Protein AF-A0A519SZT9-F1 (afdb_monomer_lite)

Secondary structure (DSSP, 8-state):
-----EE---GGGTSS-TT-EEEEEEEEEEEEEEEEEEEEEEEEETTEEEEEEEEEEEEEEEEEEEEEEEEEEE-SSSEEEEEEEEEEEES-S-SSS---TTS-----EEEEEEEEEE--SPPP-SS-SSS-TTT-S-TTPPTT--B-TTSPBP-SS-SSS-TTT-SSTTS---GGGTT---SS-SSS-TTT-S-TTPPTT--B-TTSPBPPS--

Sequence (215 aa):
MFDLGLKLKLNNGKILKEDFFLQPYLMGGGGFFVGNFSGNYAYGNGNTYVPINGSYFNKVRQVEVFGAAGIRFRLSPTIALDVQTAQHYPFTEKTDNLGGPDNKLYDRFLVHSLGLTAAIGKAKDTDGDGVPDRKDKCPDTPAGVKVDATGCPVDTDGDGVADYQDKCPDVKGLPALQGCPDADGDGVADADDKCPNTPAGVRVDASGCPLDADG

Radius of gyration: 35.52 Å; chains: 1; bounding box: 74×36×108 Å

pLDDT: mean 82.55, std 15.57, range [33.28, 97.0]

Foldseek 3Di:
DDWDWDQDDDPNCPVPHNPWTKTKDKDKDKDWDWDWDKDWDFDQDPPGRDTPIDMATDTDTFIWIKIKIWIWTDPDPFKIKIWMKMKIQTPDCPRRDDDDPPSDRPPIDIDIDIDMGGHDDDADQPQPQNAHPVQAPPNPDHPPAHDDNNNHADQQCPQPQGPVQAPCSNAAPDVLASRAHQQQPQSAGPVQAPPNNDHPPAHDDNNNHGDDPPD

Structure (mmCIF, N/CA/C/O backbone):
data_AF-A0A519SZT9-F1
#
_entry.id   AF-A0A519SZT9-F1
#
loop_
_atom_site.group_PDB
_atom_site.id
_atom_site.type_symbol
_atom_site.label_atom_id
_atom_site.label_alt_id
_atom_site.label_comp_id
_atom_site.label_asym_id
_atom_site.label_entity_id
_atom_site.label_seq_id
_atom_site.pdbx_PDB_ins_code
_atom_site.Cartn_x
_atom_site.Cartn_y
_atom_site.Cartn_z
_atom_site.occupancy
_atom_site.B_iso_or_equiv
_atom_site.auth_seq_id
_atom_site.auth_comp_id
_atom_site.auth_asym_id
_atom_site.auth_atom_id
_atom_site.pdbx_PDB_model_num
ATOM 1 N N . MET A 1 1 ? 13.652 -4.371 -3.684 1.00 39.19 1 MET A N 1
ATOM 2 C CA . MET A 1 1 ? 13.238 -3.024 -4.129 1.00 39.19 1 MET A CA 1
ATOM 3 C C . MET A 1 1 ? 13.254 -2.147 -2.890 1.00 39.19 1 MET A C 1
ATOM 5 O O . MET A 1 1 ? 12.485 -2.424 -1.984 1.00 39.19 1 MET A O 1
ATOM 9 N N . PHE A 1 2 ? 14.203 -1.219 -2.770 1.00 33.28 2 PHE A N 1
ATOM 10 C CA . PHE A 1 2 ? 14.239 -0.294 -1.632 1.00 33.28 2 PHE A CA 1
ATOM 11 C C . PHE A 1 2 ? 13.250 0.840 -1.920 1.00 33.28 2 PHE A C 1
ATOM 13 O O . PHE A 1 2 ? 13.375 1.499 -2.949 1.00 33.28 2 PHE A O 1
ATOM 20 N N . ASP A 1 3 ? 12.241 1.005 -1.064 1.00 41.31 3 ASP A N 1
ATOM 21 C CA . ASP A 1 3 ? 11.156 1.976 -1.232 1.00 41.31 3 ASP A CA 1
ATOM 22 C C . ASP A 1 3 ? 11.416 3.180 -0.310 1.00 41.31 3 ASP A C 1
ATOM 24 O O . ASP A 1 3 ? 11.117 3.135 0.882 1.00 41.31 3 ASP A O 1
ATOM 28 N N . LEU A 1 4 ? 12.049 4.240 -0.829 1.00 43.97 4 LEU A N 1
ATOM 29 C CA . LEU A 1 4 ? 12.155 5.519 -0.118 1.00 43.97 4 LEU A CA 1
ATOM 30 C C . LEU A 1 4 ? 10.973 6.402 -0.531 1.00 43.97 4 LEU A C 1
ATOM 32 O O . LEU A 1 4 ? 11.011 7.070 -1.561 1.00 43.97 4 LEU A O 1
ATOM 36 N N . GLY A 1 5 ? 9.919 6.412 0.280 1.00 46.22 5 GLY A N 1
ATOM 37 C CA . GLY A 1 5 ? 8.795 7.326 0.099 1.00 46.22 5 GLY A CA 1
ATOM 38 C C . GLY A 1 5 ? 9.143 8.743 0.541 1.00 46.22 5 GLY A C 1
ATOM 39 O O . GLY A 1 5 ? 9.295 8.985 1.737 1.00 46.22 5 GLY A O 1
ATOM 40 N N . LEU A 1 6 ? 9.228 9.690 -0.395 1.00 50.81 6 LEU A N 1
ATOM 41 C CA . LEU A 1 6 ? 9.398 11.110 -0.076 1.00 50.81 6 LEU A CA 1
ATOM 42 C C . LEU A 1 6 ? 8.025 11.801 -0.125 1.00 50.81 6 LEU A C 1
ATOM 44 O O . LEU A 1 6 ? 7.389 11.854 -1.177 1.00 50.81 6 LEU A O 1
ATOM 48 N N . LYS A 1 7 ? 7.552 12.340 1.004 1.00 51.16 7 LYS A N 1
ATOM 49 C CA . LYS A 1 7 ? 6.335 13.171 1.048 1.00 51.16 7 LYS A CA 1
ATOM 50 C C . LYS A 1 7 ? 6.705 14.613 0.689 1.00 51.16 7 LYS A C 1
ATOM 52 O O . LYS A 1 7 ? 7.462 15.244 1.421 1.00 51.16 7 LYS A O 1
ATOM 57 N N . LEU A 1 8 ? 6.188 15.137 -0.424 1.00 48.56 8 LEU A N 1
ATOM 58 C CA . LEU A 1 8 ? 6.448 16.511 -0.875 1.00 48.56 8 LEU A CA 1
ATOM 59 C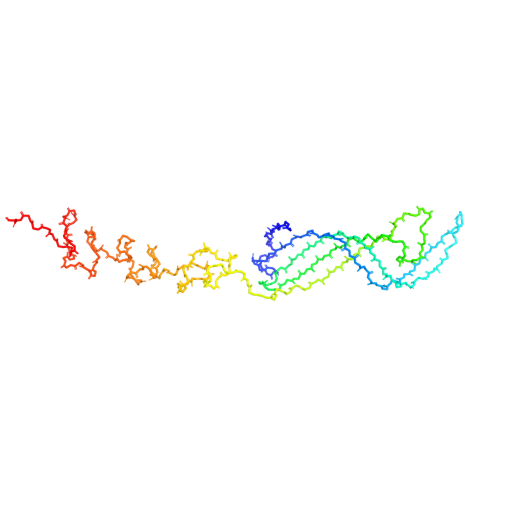 C . LEU A 1 8 ? 5.149 17.314 -0.989 1.00 48.56 8 LEU A C 1
ATOM 61 O O . LEU A 1 8 ? 4.167 16.842 -1.553 1.00 48.56 8 LEU A O 1
ATOM 65 N N . LYS A 1 9 ? 5.172 18.563 -0.508 1.00 40.53 9 LYS A N 1
ATOM 66 C CA . LYS A 1 9 ? 4.072 19.531 -0.622 1.00 40.53 9 LYS A CA 1
ATOM 67 C C . LYS A 1 9 ? 4.382 20.510 -1.759 1.00 40.53 9 LYS A C 1
ATOM 69 O O . LYS A 1 9 ? 5.278 21.336 -1.620 1.00 40.53 9 LYS A O 1
ATOM 74 N N . LEU A 1 10 ? 3.656 20.434 -2.879 1.00 45.53 10 LEU A N 1
ATOM 75 C CA . LEU A 1 10 ? 3.787 21.390 -3.991 1.00 45.53 10 LEU A CA 1
ATOM 76 C C . LEU A 1 10 ? 2.525 22.260 -4.118 1.00 45.53 10 LEU A C 1
ATOM 78 O O . LEU A 1 10 ? 1.411 21.753 -4.247 1.00 45.53 10 LEU A O 1
ATOM 82 N N . ASN A 1 11 ? 2.717 23.584 -4.085 1.00 43.31 11 ASN A N 1
ATOM 83 C CA . ASN A 1 11 ? 1.691 24.621 -4.274 1.00 43.31 11 ASN A CA 1
ATOM 84 C C . ASN A 1 11 ? 0.436 24.478 -3.382 1.00 43.31 11 ASN A C 1
ATOM 86 O O . ASN A 1 11 ? -0.690 24.442 -3.884 1.00 43.31 11 ASN A O 1
ATOM 90 N N . ASN A 1 12 ? 0.620 24.361 -2.060 1.00 48.44 12 ASN A N 1
ATOM 91 C CA . ASN A 1 12 ? -0.475 24.283 -1.076 1.00 48.44 12 ASN A CA 1
ATOM 92 C C . ASN A 1 12 ? -1.574 23.249 -1.412 1.00 48.44 12 ASN A C 1
ATOM 94 O O . ASN A 1 12 ? -2.746 23.482 -1.136 1.00 48.44 12 ASN A O 1
ATOM 98 N N . GLY A 1 13 ? -1.221 22.119 -2.035 1.00 48.03 13 GLY A N 1
ATOM 99 C CA . GLY A 1 13 ? -2.177 21.040 -2.302 1.00 48.03 13 GLY A CA 1
ATOM 100 C C . GLY A 1 13 ? -3.036 21.210 -3.565 1.00 48.03 13 GLY A C 1
ATOM 101 O O . GLY A 1 13 ? -3.852 20.341 -3.860 1.00 48.03 13 GLY A O 1
ATOM 102 N N . LYS A 1 14 ? -2.868 22.299 -4.338 1.00 51.09 14 LYS A N 1
ATOM 103 C CA . LYS A 1 14 ? -3.658 22.546 -5.565 1.00 51.09 14 LYS A CA 1
ATOM 104 C C . LYS A 1 14 ? -3.219 21.716 -6.770 1.00 51.09 14 LYS A C 1
ATOM 106 O O . LYS A 1 14 ? -4.035 21.444 -7.641 1.00 51.09 14 LYS A O 1
ATOM 111 N N . ILE A 1 15 ? -1.934 21.369 -6.846 1.00 53.28 15 ILE A N 1
ATOM 112 C CA . ILE A 1 15 ? -1.371 20.610 -7.976 1.00 53.28 15 ILE A CA 1
ATOM 113 C C . ILE A 1 15 ? -1.251 19.127 -7.617 1.00 53.28 15 ILE A C 1
ATOM 115 O O . ILE A 1 15 ? -1.542 18.271 -8.445 1.00 53.28 15 ILE A O 1
ATOM 119 N N . LEU A 1 16 ? -0.876 18.819 -6.375 1.00 52.75 16 LEU A N 1
ATOM 120 C CA . LEU A 1 16 ? -0.762 17.459 -5.854 1.00 52.75 16 LEU A CA 1
ATOM 121 C C . LEU A 1 16 ? -1.479 17.408 -4.506 1.00 52.75 16 LEU A C 1
ATOM 123 O O . LEU A 1 16 ? -1.170 18.221 -3.636 1.00 52.75 16 LEU A O 1
ATOM 127 N N . LYS A 1 17 ? -2.435 16.486 -4.337 1.00 50.09 17 LYS A N 1
ATOM 128 C CA . LYS A 1 17 ? -3.113 16.265 -3.046 1.00 50.09 17 LYS A CA 1
ATOM 129 C C . LYS A 1 17 ? -2.087 15.905 -1.964 1.00 50.09 17 LYS A C 1
ATOM 131 O O . LYS A 1 17 ? -1.033 15.359 -2.271 1.00 50.09 17 LYS A O 1
ATOM 136 N N . GLU A 1 18 ? -2.406 16.181 -0.704 1.00 48.09 18 GLU A N 1
ATOM 137 C CA . GLU A 1 18 ? -1.482 16.004 0.431 1.00 48.09 18 GLU A CA 1
ATOM 138 C C . GLU A 1 18 ? -1.025 14.543 0.637 1.00 48.09 18 GLU A C 1
ATOM 140 O O . GLU A 1 18 ? 0.059 14.307 1.167 1.00 48.09 18 GLU A O 1
ATOM 145 N N . ASP A 1 19 ? -1.779 13.578 0.101 1.00 54.78 19 ASP A N 1
ATOM 146 C CA . ASP A 1 19 ? -1.457 12.143 0.113 1.00 54.78 19 ASP A CA 1
ATOM 147 C C . ASP A 1 19 ? -0.671 11.661 -1.121 1.00 54.78 19 ASP A C 1
ATOM 149 O O . ASP A 1 19 ? -0.533 10.456 -1.358 1.00 54.78 19 ASP A O 1
ATOM 153 N N . PHE A 1 20 ? -0.180 12.577 -1.960 1.00 58.38 20 PHE A N 1
ATOM 154 C CA . PHE A 1 20 ? 0.530 12.219 -3.181 1.00 58.38 20 PHE A CA 1
ATOM 155 C C . PHE A 1 20 ? 1.894 11.600 -2.867 1.00 58.38 20 PHE A C 1
ATOM 157 O O . PHE A 1 20 ? 2.856 12.276 -2.497 1.00 58.38 20 PHE A O 1
ATOM 164 N N . PHE A 1 21 ? 1.978 10.284 -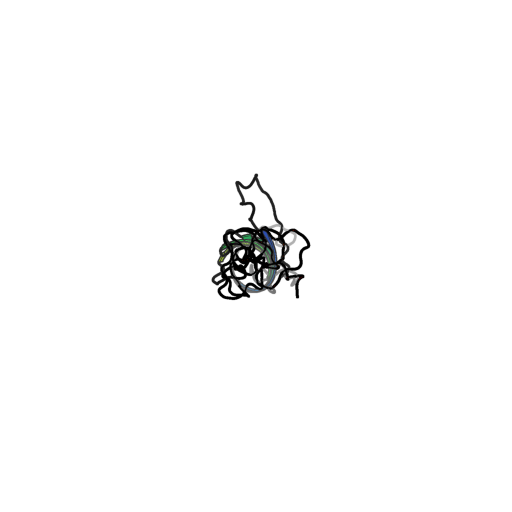3.029 1.00 67.19 21 PHE A N 1
ATOM 165 C CA . PHE A 1 21 ? 3.200 9.538 -2.780 1.00 67.19 21 PHE A CA 1
ATOM 166 C C . PHE A 1 21 ? 4.079 9.545 -4.033 1.00 67.19 21 PHE A C 1
ATOM 168 O O . PHE A 1 21 ? 3.814 8.825 -5.003 1.00 67.19 21 PHE A O 1
ATOM 175 N N . LEU A 1 22 ? 5.125 10.371 -3.998 1.00 75.81 22 LEU A N 1
ATOM 176 C CA . LEU A 1 22 ? 6.223 10.320 -4.951 1.00 75.81 22 LEU A CA 1
ATOM 177 C C . LEU A 1 22 ? 7.116 9.127 -4.596 1.00 75.81 22 LEU A C 1
ATOM 179 O O . LEU A 1 22 ? 7.688 9.080 -3.507 1.00 75.81 22 LEU A O 1
ATOM 183 N N . GLN A 1 23 ? 7.241 8.175 -5.514 1.00 80.19 23 GLN A N 1
ATOM 184 C CA . GLN A 1 23 ? 8.052 6.981 -5.312 1.00 80.19 23 GLN A CA 1
ATOM 185 C C . GLN A 1 23 ? 9.236 6.977 -6.289 1.00 80.19 23 GLN A C 1
ATOM 187 O O . GLN A 1 23 ? 9.082 6.508 -7.422 1.00 80.19 23 GLN A O 1
ATOM 192 N N . PRO A 1 24 ? 10.405 7.518 -5.902 1.00 87.12 24 PRO A N 1
ATOM 193 C CA . PRO A 1 24 ? 11.625 7.322 -6.669 1.00 87.12 24 PRO A CA 1
ATOM 194 C C . PRO A 1 24 ? 12.018 5.842 -6.654 1.00 87.12 24 PRO A C 1
ATOM 196 O O . PRO A 1 24 ? 11.896 5.160 -5.635 1.00 87.12 24 PRO A O 1
ATOM 199 N N . TYR A 1 25 ? 12.511 5.342 -7.782 1.00 82.81 25 TYR A N 1
ATOM 200 C CA . TYR A 1 25 ? 13.017 3.980 -7.880 1.00 82.81 25 TYR A CA 1
ATOM 201 C C . TYR A 1 25 ? 14.222 3.890 -8.816 1.00 82.81 25 TYR A C 1
ATOM 203 O O . TYR A 1 25 ? 14.359 4.641 -9.784 1.00 82.81 25 TYR A O 1
ATOM 211 N N . LEU A 1 26 ? 15.085 2.919 -8.523 1.00 89.38 26 LEU A N 1
ATOM 212 C CA . LEU A 1 26 ? 16.127 2.446 -9.426 1.00 89.38 26 LEU A CA 1
ATOM 213 C C . LEU A 1 26 ? 15.722 1.070 -9.951 1.00 89.38 26 LEU A C 1
ATOM 215 O O . LEU A 1 26 ? 15.207 0.236 -9.204 1.00 89.38 26 LEU A O 1
ATOM 219 N N . MET A 1 27 ? 15.959 0.841 -11.235 1.00 87.00 27 MET A N 1
ATOM 220 C CA . MET A 1 27 ? 15.685 -0.418 -11.914 1.00 87.00 27 MET A CA 1
ATOM 221 C C . MET A 1 27 ? 16.912 -0.808 -12.727 1.00 87.00 27 MET A C 1
ATOM 223 O O . MET A 1 27 ? 17.548 0.036 -13.345 1.00 87.00 27 MET A O 1
ATOM 227 N N . GLY A 1 28 ? 17.258 -2.084 -12.737 1.00 90.19 28 GLY A N 1
ATOM 228 C CA . GLY A 1 28 ? 18.332 -2.597 -13.571 1.00 90.19 28 GLY A CA 1
ATOM 229 C C . GLY A 1 28 ? 18.053 -4.044 -13.917 1.00 90.19 28 GLY A C 1
ATOM 230 O O . GLY A 1 28 ? 17.433 -4.762 -13.130 1.00 90.19 28 GLY A O 1
ATOM 231 N N . GLY A 1 29 ? 18.470 -4.459 -15.103 1.00 90.62 29 GLY A N 1
ATOM 232 C CA . GLY A 1 29 ? 18.200 -5.806 -15.577 1.00 90.62 29 GLY A CA 1
ATOM 233 C C . GLY A 1 29 ? 18.861 -6.108 -16.910 1.00 90.62 29 GLY A C 1
ATOM 234 O O . GLY A 1 29 ? 19.460 -5.239 -17.540 1.00 90.62 29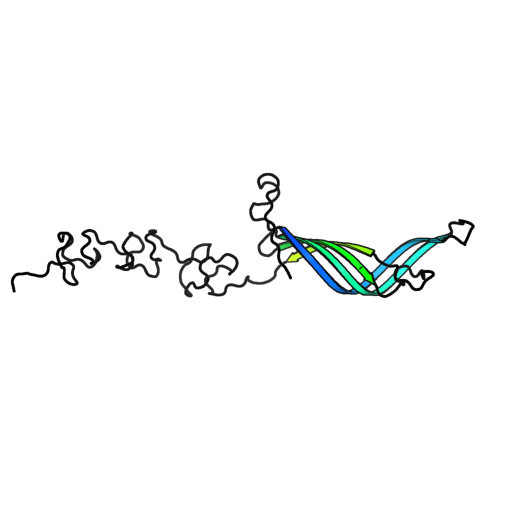 GLY A O 1
ATOM 235 N N . GLY A 1 30 ? 18.750 -7.368 -17.318 1.00 90.31 30 GLY A N 1
ATOM 236 C CA . GLY A 1 30 ? 19.033 -7.815 -18.677 1.00 90.31 30 GLY A CA 1
ATOM 237 C C . GLY A 1 30 ? 17.738 -7.926 -19.474 1.00 90.31 30 GLY A C 1
ATOM 238 O O . GLY A 1 30 ? 16.689 -8.244 -18.911 1.00 90.31 30 GLY A O 1
ATOM 239 N N . GLY A 1 31 ? 17.803 -7.670 -20.774 1.00 87.19 31 GLY A N 1
ATOM 240 C CA . GLY A 1 31 ? 16.640 -7.694 -21.650 1.00 87.19 31 GLY A CA 1
ATOM 241 C C . GLY A 1 31 ? 16.980 -8.079 -23.082 1.00 87.19 31 GLY A C 1
ATOM 242 O O . GLY A 1 31 ? 18.143 -8.226 -23.462 1.00 87.19 31 GLY A O 1
ATOM 243 N N . PHE A 1 32 ? 15.927 -8.252 -23.875 1.00 88.00 32 PHE A N 1
ATOM 244 C CA . PHE A 1 32 ? 16.018 -8.406 -25.319 1.00 88.00 32 PHE A CA 1
ATOM 245 C C . PHE A 1 32 ? 15.393 -7.181 -25.978 1.00 88.00 32 PHE A C 1
ATOM 247 O O . PHE A 1 32 ? 14.192 -6.948 -25.847 1.00 88.00 32 PHE A O 1
ATOM 254 N N . PHE A 1 33 ? 16.208 -6.408 -26.685 1.00 85.75 33 PHE A N 1
ATOM 255 C CA . PHE A 1 33 ? 15.764 -5.233 -27.412 1.00 85.75 33 PHE A CA 1
ATOM 256 C C . PHE A 1 33 ? 15.415 -5.602 -28.848 1.00 85.75 33 PHE A C 1
ATOM 258 O O . PHE A 1 33 ? 16.240 -6.161 -29.579 1.00 85.75 33 PHE A O 1
ATOM 265 N N . VAL A 1 34 ? 14.200 -5.249 -29.264 1.00 87.06 34 VAL A N 1
ATOM 266 C CA . VAL A 1 34 ? 13.751 -5.346 -30.654 1.00 87.06 34 VAL A CA 1
ATOM 267 C C . VAL A 1 34 ? 13.272 -3.983 -31.101 1.00 87.06 34 VAL A C 1
ATOM 269 O O . VAL A 1 34 ? 12.338 -3.434 -30.526 1.00 87.06 34 VAL A O 1
ATOM 272 N N . GLY A 1 35 ? 13.872 -3.458 -32.159 1.00 85.44 35 GLY A N 1
ATOM 273 C CA . GLY A 1 35 ? 13.469 -2.170 -32.699 1.00 85.44 35 GLY A CA 1
ATOM 274 C C . GLY A 1 35 ? 13.934 -1.972 -34.126 1.00 85.44 35 GLY A C 1
ATOM 275 O O . GLY A 1 35 ? 14.728 -2.750 -34.656 1.00 85.44 35 GLY A O 1
ATOM 276 N N . ASN A 1 36 ? 13.414 -0.920 -34.744 1.00 85.69 36 ASN A N 1
ATOM 277 C CA . ASN A 1 36 ? 13.927 -0.412 -36.005 1.00 85.69 36 ASN A CA 1
ATOM 278 C C . ASN A 1 36 ? 14.616 0.912 -35.697 1.00 85.69 36 ASN A C 1
ATOM 280 O O . ASN A 1 36 ? 13.989 1.808 -35.133 1.00 85.69 36 ASN A O 1
ATOM 284 N N . PHE A 1 37 ? 15.889 1.013 -36.046 1.00 80.50 37 PHE A N 1
ATOM 285 C CA . PHE A 1 37 ? 16.669 2.226 -35.881 1.00 80.50 37 PHE A CA 1
ATOM 286 C C . PHE A 1 37 ? 16.923 2.840 -37.241 1.00 80.50 37 PHE A C 1
ATOM 288 O O . PHE A 1 37 ? 17.282 2.143 -38.189 1.00 80.50 37 PHE A O 1
ATOM 295 N N . SER A 1 38 ? 16.756 4.152 -37.315 1.00 83.31 38 SER A N 1
ATOM 296 C CA . SER A 1 38 ? 17.152 4.930 -38.473 1.00 83.31 38 SER A CA 1
ATOM 297 C C . SER A 1 38 ? 17.832 6.205 -38.034 1.00 83.31 38 SER A C 1
ATOM 299 O O . SER A 1 38 ? 17.371 6.856 -37.097 1.00 83.31 38 SER A O 1
ATOM 301 N N . GLY A 1 39 ? 18.877 6.591 -38.742 1.00 79.50 39 GLY A N 1
ATOM 302 C CA . GLY A 1 39 ? 19.601 7.814 -38.452 1.00 79.50 39 GLY A CA 1
ATOM 303 C C . GLY A 1 39 ? 20.454 8.236 -39.628 1.00 79.50 39 GLY A C 1
ATOM 304 O O . GLY A 1 39 ? 20.599 7.503 -40.605 1.00 79.50 39 GLY A O 1
ATOM 305 N N . ASN A 1 40 ? 21.012 9.435 -39.515 1.00 80.44 40 ASN A N 1
ATOM 306 C CA . ASN A 1 40 ? 22.020 9.936 -40.434 1.00 80.44 40 ASN A CA 1
ATOM 307 C C . ASN A 1 40 ? 23.374 9.897 -39.732 1.00 80.44 40 ASN A C 1
ATOM 309 O O . ASN A 1 40 ? 23.456 10.187 -38.538 1.00 80.44 40 ASN A O 1
ATOM 313 N N . TYR A 1 41 ? 24.426 9.570 -40.469 1.00 74.81 41 TYR A N 1
ATOM 314 C CA . TYR A 1 41 ? 25.791 9.574 -39.961 1.00 74.81 41 TYR A CA 1
ATOM 315 C C . TYR A 1 41 ? 26.728 10.228 -40.972 1.00 74.81 41 TYR A C 1
ATOM 317 O O . TYR A 1 41 ? 26.462 10.237 -42.175 1.00 74.81 41 TYR A O 1
ATOM 325 N N . ALA A 1 42 ? 27.831 10.769 -40.467 1.00 71.38 42 ALA A N 1
ATOM 326 C CA . ALA A 1 42 ? 28.923 11.279 -41.278 1.00 71.38 42 ALA A CA 1
ATOM 327 C C . ALA A 1 42 ? 30.203 10.547 -40.873 1.00 71.38 42 ALA A C 1
ATOM 329 O O . ALA A 1 42 ? 30.552 10.534 -39.693 1.00 71.38 42 ALA A O 1
ATOM 330 N N . TYR A 1 43 ? 30.897 9.943 -41.838 1.00 67.62 43 TYR A N 1
ATOM 331 C CA . TYR A 1 43 ? 32.237 9.397 -41.617 1.00 67.62 43 TYR A CA 1
ATOM 332 C C . TYR A 1 43 ? 33.263 10.257 -42.357 1.00 67.62 43 TYR A C 1
ATOM 334 O O . TYR A 1 43 ? 33.050 10.623 -43.513 1.00 67.62 43 TYR A O 1
ATOM 342 N N . GLY A 1 44 ? 34.361 10.597 -41.682 1.00 61.59 44 GLY A N 1
ATOM 343 C CA . GLY A 1 44 ? 35.499 11.290 -42.286 1.00 61.59 44 GLY A CA 1
ATOM 344 C C . GLY A 1 44 ? 36.548 10.286 -42.761 1.00 61.59 44 GLY A C 1
ATOM 345 O O . GLY A 1 44 ? 36.900 9.366 -42.028 1.00 61.59 44 GLY A O 1
ATOM 346 N N . ASN A 1 45 ? 37.066 10.447 -43.978 1.00 54.59 45 ASN A N 1
ATOM 347 C CA . ASN A 1 45 ? 38.132 9.591 -44.502 1.00 54.59 45 ASN A CA 1
ATOM 348 C C . ASN A 1 45 ? 39.512 10.135 -44.088 1.00 54.59 45 ASN A C 1
ATOM 350 O O . ASN A 1 45 ? 40.097 10.955 -44.795 1.00 54.59 45 ASN A O 1
ATOM 354 N N . GLY A 1 46 ? 40.026 9.710 -42.929 1.00 64.44 46 GLY A N 1
ATOM 355 C CA . GLY A 1 46 ? 41.345 10.137 -42.442 1.00 64.44 46 GLY A CA 1
ATOM 356 C C . GLY A 1 46 ? 41.519 11.666 -42.392 1.00 64.44 46 GLY A C 1
ATOM 357 O O . GLY A 1 46 ? 40.554 12.402 -42.203 1.00 64.44 46 GLY A O 1
ATOM 358 N N . ASN A 1 47 ? 42.755 12.153 -42.572 1.00 57.28 47 ASN A N 1
ATOM 359 C CA . ASN A 1 47 ? 43.157 13.572 -42.467 1.00 57.28 47 ASN A CA 1
ATOM 360 C C . ASN A 1 47 ? 42.457 14.544 -43.449 1.00 57.28 47 ASN A C 1
ATOM 362 O O . ASN A 1 47 ? 42.840 15.711 -43.533 1.00 57.28 47 ASN A O 1
ATOM 366 N N . THR A 1 48 ? 41.453 14.108 -44.209 1.00 60.44 48 THR A N 1
ATOM 367 C CA . THR A 1 48 ? 40.634 14.966 -45.066 1.00 60.44 48 THR A CA 1
ATOM 368 C C . THR A 1 48 ? 39.173 14.802 -44.663 1.00 60.44 48 THR A C 1
ATOM 370 O O . THR A 1 48 ? 38.555 13.765 -44.895 1.00 60.44 48 THR A O 1
ATOM 373 N N . TYR A 1 49 ? 38.609 15.835 -44.035 1.00 54.16 49 TYR A N 1
ATOM 374 C CA . TYR A 1 49 ? 37.206 15.861 -43.621 1.00 54.16 49 TYR A CA 1
ATOM 375 C C . TYR A 1 49 ? 36.310 15.986 -44.866 1.00 54.16 49 TYR A C 1
ATOM 377 O O . TYR A 1 49 ? 35.882 17.073 -45.241 1.00 54.16 49 TYR A O 1
ATOM 385 N N . VAL A 1 50 ? 36.077 14.871 -45.558 1.00 59.50 50 VAL A N 1
ATOM 386 C CA . VAL A 1 50 ? 35.052 14.756 -46.600 1.00 59.50 50 VAL A CA 1
ATOM 387 C C . VAL A 1 50 ? 33.810 14.182 -45.917 1.00 59.50 50 VAL A C 1
ATOM 389 O O . VAL A 1 50 ? 33.814 12.990 -45.615 1.00 59.50 50 VAL A O 1
ATOM 392 N N . PRO A 1 51 ? 32.777 14.988 -45.604 1.00 57.38 51 PRO A N 1
ATOM 393 C CA . PRO A 1 51 ? 31.569 14.472 -44.975 1.00 57.38 51 PRO A CA 1
ATOM 394 C C . PRO A 1 51 ? 30.806 13.619 -45.991 1.00 57.38 51 PRO A C 1
ATOM 396 O O . PRO A 1 51 ? 30.105 14.135 -46.861 1.00 57.38 51 PRO A O 1
ATOM 399 N N . ILE A 1 52 ? 30.953 12.298 -45.896 1.00 61.62 52 ILE A N 1
ATOM 400 C CA . ILE A 1 52 ? 30.059 11.376 -46.590 1.00 61.62 52 ILE A CA 1
ATOM 401 C C . ILE A 1 52 ? 28.820 11.247 -45.707 1.00 61.62 52 ILE A C 1
ATOM 403 O O . ILE A 1 52 ? 28.869 10.597 -44.664 1.00 61.62 52 ILE A O 1
ATOM 407 N N . ASN A 1 53 ? 27.732 11.910 -46.098 1.00 73.81 53 ASN A N 1
ATOM 408 C CA . ASN A 1 53 ? 26.451 11.807 -45.404 1.00 73.81 53 ASN A CA 1
ATOM 409 C C . ASN A 1 53 ? 25.766 10.501 -45.816 1.00 73.81 53 ASN A C 1
ATOM 411 O O . ASN A 1 53 ? 25.373 10.340 -46.972 1.00 73.81 53 ASN A O 1
ATOM 415 N N . GLY A 1 54 ? 25.638 9.575 -44.871 1.00 73.00 54 GLY A N 1
ATOM 416 C CA . GLY A 1 54 ? 24.889 8.334 -45.024 1.00 73.00 54 GLY A CA 1
ATOM 417 C C . GLY A 1 54 ? 23.627 8.337 -44.169 1.00 73.00 54 GLY A C 1
ATOM 418 O O . GLY A 1 54 ? 23.500 9.111 -43.219 1.00 73.00 54 GLY A O 1
ATOM 419 N N . SER A 1 55 ? 22.703 7.438 -44.493 1.00 77.94 55 SER A N 1
ATOM 420 C CA . SER A 1 55 ? 21.586 7.083 -43.618 1.00 77.94 55 SER A CA 1
ATOM 421 C C . SER A 1 55 ? 21.590 5.577 -43.391 1.00 77.94 55 SER A C 1
ATOM 423 O O . SER A 1 55 ? 21.992 4.819 -44.275 1.00 77.94 55 SER A O 1
ATOM 425 N N . TYR A 1 56 ? 21.175 5.143 -42.207 1.00 76.94 56 TYR A N 1
ATOM 426 C CA . TYR A 1 56 ? 20.983 3.731 -41.895 1.00 76.94 56 TYR A CA 1
ATOM 427 C C . TYR A 1 56 ? 19.513 3.459 -41.580 1.00 76.94 56 TYR A C 1
ATOM 429 O O . TYR A 1 56 ? 18.809 4.323 -41.060 1.00 76.94 56 TYR A O 1
ATOM 437 N N . PHE A 1 57 ? 19.056 2.250 -41.899 1.00 81.31 57 PHE A N 1
ATOM 438 C CA . PHE A 1 57 ? 17.802 1.680 -41.418 1.00 81.31 57 PHE A CA 1
ATOM 439 C C . PHE A 1 57 ? 18.076 0.226 -41.049 1.00 81.31 57 PHE A C 1
ATOM 441 O O . PHE A 1 57 ? 18.296 -0.606 -41.928 1.00 81.31 57 PHE A O 1
ATOM 448 N N . ASN A 1 58 ? 18.074 -0.080 -39.755 1.00 80.75 58 ASN A N 1
ATOM 449 C CA . ASN A 1 58 ? 18.438 -1.397 -39.253 1.00 80.75 58 ASN A CA 1
ATOM 450 C C . ASN A 1 58 ? 17.363 -1.934 -38.325 1.00 80.75 58 ASN A C 1
ATOM 452 O O . ASN A 1 58 ? 16.915 -1.265 -37.392 1.00 80.75 58 ASN A O 1
ATOM 456 N N . LYS A 1 59 ? 16.989 -3.191 -38.551 1.00 85.25 59 LYS A N 1
ATOM 457 C CA . LYS A 1 59 ? 16.192 -3.950 -37.596 1.00 85.25 59 LYS A CA 1
ATOM 458 C C . LYS A 1 59 ? 17.133 -4.619 -36.609 1.00 85.25 59 LYS A C 1
ATOM 460 O O . LYS A 1 59 ? 17.878 -5.528 -36.972 1.00 85.25 59 LYS A O 1
ATOM 465 N N . VAL A 1 60 ? 17.063 -4.194 -35.359 1.00 83.31 60 VAL A N 1
ATOM 466 C CA . VAL A 1 60 ? 17.951 -4.659 -34.299 1.00 83.31 60 VAL A CA 1
ATOM 467 C C . VAL A 1 60 ? 17.199 -5.641 -33.416 1.00 83.31 60 VAL A C 1
ATOM 469 O O . VAL A 1 60 ? 16.022 -5.459 -33.098 1.00 83.31 60 VAL A O 1
ATOM 472 N N . ARG A 1 61 ? 17.890 -6.723 -33.071 1.00 86.75 61 ARG A N 1
ATOM 473 C CA . ARG A 1 61 ? 17.438 -7.796 -32.190 1.00 86.75 61 ARG A CA 1
ATOM 474 C C . ARG A 1 61 ? 18.627 -8.202 -31.339 1.00 86.75 61 ARG A C 1
ATOM 476 O O . ARG A 1 61 ? 19.444 -9.003 -31.792 1.00 86.75 61 ARG A O 1
ATOM 483 N N . GLN A 1 62 ? 18.755 -7.614 -30.159 1.00 85.94 62 GLN A N 1
ATOM 484 C CA . GLN A 1 62 ? 19.961 -7.759 -29.353 1.00 85.94 62 GLN A CA 1
ATOM 485 C C . GLN A 1 62 ? 19.654 -8.019 -27.891 1.00 85.94 62 GLN A C 1
ATOM 487 O O . GLN A 1 62 ? 18.640 -7.579 -27.360 1.00 85.94 62 GLN A O 1
ATOM 492 N N . VAL A 1 63 ? 20.554 -8.757 -27.254 1.00 88.75 63 VAL A N 1
ATOM 493 C CA . VAL A 1 63 ? 20.577 -8.879 -25.801 1.00 88.75 63 VAL A CA 1
ATOM 494 C C . VAL A 1 63 ? 21.322 -7.670 -25.253 1.00 88.75 63 VAL A C 1
ATOM 496 O O . VAL A 1 63 ? 22.353 -7.261 -25.796 1.00 88.75 63 VAL A O 1
ATOM 499 N N . GLU A 1 64 ? 20.800 -7.106 -24.178 1.00 89.81 64 GLU A N 1
ATOM 500 C CA . GLU A 1 64 ? 21.362 -5.928 -23.534 1.00 89.81 64 GLU A CA 1
ATOM 501 C C . GLU A 1 64 ? 21.215 -6.011 -22.020 1.00 89.81 64 GLU A C 1
ATOM 503 O O . GLU A 1 64 ? 20.419 -6.791 -21.489 1.00 89.81 64 GLU A O 1
ATOM 508 N N . VAL A 1 65 ? 21.969 -5.164 -21.330 1.00 92.50 65 VAL A N 1
ATOM 509 C CA . VAL A 1 65 ? 21.680 -4.786 -19.948 1.00 92.50 65 VAL A CA 1
ATOM 510 C C . VAL A 1 65 ? 21.303 -3.319 -19.906 1.00 92.50 65 VAL A C 1
ATOM 512 O O . VAL A 1 65 ? 21.749 -2.524 -20.731 1.00 92.50 65 VAL A O 1
ATOM 515 N N . PHE A 1 66 ? 20.474 -2.943 -18.945 1.00 92.12 66 PHE A N 1
ATOM 516 C CA . PHE A 1 66 ? 20.078 -1.558 -18.765 1.00 92.12 66 PHE A CA 1
ATOM 517 C C . PHE A 1 66 ? 20.090 -1.177 -17.289 1.00 92.12 66 PHE A C 1
ATOM 519 O O . PHE A 1 66 ? 19.882 -2.005 -16.397 1.00 92.12 66 PHE A O 1
ATOM 526 N N . GLY A 1 67 ? 20.326 0.108 -17.049 1.00 92.56 67 GLY A N 1
ATOM 527 C CA . GLY A 1 67 ? 20.151 0.754 -15.757 1.00 92.56 67 GLY A CA 1
ATOM 528 C C . GLY A 1 67 ? 19.211 1.937 -15.923 1.00 92.56 67 GLY A C 1
ATOM 529 O O . GLY A 1 67 ? 19.370 2.731 -16.846 1.00 92.56 67 GLY A O 1
ATOM 530 N N . ALA A 1 68 ? 18.224 2.053 -15.048 1.00 93.81 68 ALA A N 1
ATOM 531 C CA . ALA A 1 68 ? 17.177 3.047 -15.142 1.00 93.81 68 ALA A CA 1
ATOM 532 C C . ALA A 1 68 ? 16.878 3.685 -13.788 1.00 93.81 68 ALA A C 1
ATOM 534 O O . ALA A 1 68 ? 16.934 3.046 -12.736 1.00 93.81 68 ALA A O 1
ATOM 535 N N . ALA A 1 69 ? 16.509 4.957 -13.844 1.00 93.75 69 ALA A N 1
ATOM 536 C CA . ALA A 1 69 ? 15.997 5.714 -12.719 1.00 93.75 69 ALA A CA 1
ATOM 537 C C . ALA A 1 69 ? 14.632 6.269 -13.108 1.00 93.75 69 ALA A C 1
ATOM 539 O O . ALA A 1 69 ? 14.432 6.740 -14.232 1.00 93.75 69 ALA A O 1
ATOM 540 N N . GLY A 1 70 ? 13.683 6.186 -12.189 1.00 91.94 70 GLY A N 1
ATOM 541 C CA . GLY A 1 70 ? 12.332 6.641 -12.442 1.00 91.94 70 GLY A CA 1
ATOM 542 C C . GLY A 1 70 ? 11.671 7.214 -11.209 1.00 91.94 70 GLY A C 1
ATOM 543 O O . GLY A 1 70 ? 12.132 7.063 -10.076 1.00 91.94 70 GLY A O 1
ATOM 544 N N . ILE A 1 71 ? 10.573 7.899 -11.470 1.00 92.19 71 ILE A N 1
ATOM 545 C CA . ILE A 1 71 ? 9.690 8.472 -10.476 1.00 92.19 71 ILE A CA 1
ATOM 546 C C . ILE A 1 71 ? 8.294 7.961 -10.795 1.00 92.19 71 ILE A C 1
ATOM 548 O O . ILE A 1 71 ? 7.786 8.145 -11.904 1.00 92.19 71 ILE A O 1
ATOM 552 N N . ARG A 1 72 ? 7.672 7.321 -9.810 1.00 88.44 72 ARG A N 1
ATOM 553 C CA . ARG A 1 72 ? 6.274 6.919 -9.872 1.00 88.44 72 ARG A CA 1
ATOM 554 C C . ARG A 1 72 ? 5.409 7.910 -9.110 1.00 88.44 72 ARG A C 1
ATOM 556 O O . ARG A 1 72 ? 5.636 8.199 -7.937 1.00 88.44 72 ARG A O 1
ATOM 563 N N . PHE A 1 73 ? 4.375 8.369 -9.789 1.00 88.88 73 PHE A N 1
ATOM 564 C CA . PHE A 1 73 ? 3.332 9.245 -9.296 1.00 88.88 73 PHE A CA 1
ATOM 565 C C . PHE A 1 73 ? 2.082 8.408 -9.022 1.00 88.88 73 PHE A C 1
ATOM 567 O O . PHE A 1 73 ? 1.376 8.012 -9.951 1.00 88.88 73 PHE A O 1
ATOM 574 N N . ARG A 1 74 ? 1.806 8.094 -7.752 1.00 84.69 74 ARG A N 1
ATOM 575 C CA . ARG A 1 74 ? 0.596 7.340 -7.386 1.00 84.69 74 ARG A CA 1
ATOM 576 C C . ARG A 1 74 ? -0.622 8.265 -7.448 1.00 84.69 74 ARG A C 1
ATOM 578 O O . ARG A 1 74 ? -0.781 9.141 -6.604 1.00 84.69 74 ARG A O 1
ATOM 585 N N . LEU A 1 75 ? -1.467 8.067 -8.460 1.00 83.94 75 LEU A N 1
ATOM 586 C CA . LEU A 1 75 ? -2.685 8.855 -8.685 1.00 83.94 75 LEU A CA 1
ATOM 587 C C . LEU A 1 75 ? -3.859 8.326 -7.851 1.00 83.94 75 LEU A C 1
ATOM 589 O O . LEU A 1 75 ? -4.725 9.091 -7.430 1.00 83.94 75 LEU A O 1
ATOM 593 N N . SER A 1 76 ? -3.888 7.015 -7.610 1.00 79.31 76 SER A N 1
ATOM 594 C CA . SER A 1 76 ? -4.864 6.339 -6.758 1.00 79.31 76 SER A CA 1
ATOM 595 C C . SER A 1 76 ? -4.241 5.085 -6.116 1.00 79.31 76 SER A C 1
ATOM 597 O O . SER A 1 76 ? -3.104 4.724 -6.432 1.00 79.31 76 SER A O 1
ATOM 599 N N . PRO A 1 77 ? -4.972 4.372 -5.238 1.00 77.25 77 PRO A N 1
ATOM 600 C CA . PRO A 1 77 ? -4.564 3.061 -4.734 1.00 77.25 77 PRO A CA 1
ATOM 601 C C . PRO A 1 77 ? -4.247 2.015 -5.812 1.00 77.25 77 PRO A C 1
ATOM 603 O O . PRO A 1 77 ? -3.554 1.046 -5.498 1.00 77.25 77 PRO A O 1
ATOM 606 N N . THR A 1 78 ? -4.769 2.194 -7.031 1.00 82.56 78 THR A N 1
ATOM 607 C CA . THR A 1 78 ? -4.666 1.246 -8.147 1.00 82.56 78 THR A CA 1
ATOM 608 C C . THR A 1 78 ? -4.006 1.828 -9.392 1.00 82.56 78 THR A C 1
ATOM 610 O O . THR A 1 78 ? -3.534 1.056 -10.213 1.00 82.56 78 THR A O 1
ATOM 613 N N . ILE A 1 79 ? -3.941 3.150 -9.557 1.00 88.38 79 ILE A N 1
ATOM 614 C CA . ILE A 1 79 ? -3.420 3.799 -10.767 1.00 88.38 79 ILE A CA 1
ATOM 615 C C . ILE A 1 79 ? -2.191 4.633 -10.417 1.00 88.38 79 ILE A C 1
ATOM 617 O O . ILE A 1 79 ? -2.220 5.454 -9.496 1.00 88.38 79 ILE A O 1
ATOM 621 N N . ALA A 1 80 ? -1.123 4.472 -11.194 1.00 90.00 80 ALA A N 1
ATOM 622 C CA . ALA A 1 80 ? 0.064 5.305 -11.110 1.00 90.00 80 ALA A CA 1
ATOM 623 C C . ALA A 1 80 ? 0.592 5.681 -12.499 1.00 90.00 80 ALA A C 1
ATOM 625 O O . ALA A 1 80 ? 0.441 4.925 -13.457 1.00 90.00 80 ALA A O 1
ATOM 626 N N . LEU A 1 81 ? 1.214 6.853 -12.586 1.00 93.12 81 LEU A N 1
ATOM 627 C CA . LEU A 1 81 ? 1.970 7.304 -13.748 1.00 93.12 81 LEU A CA 1
ATOM 628 C C . LEU A 1 81 ? 3.463 7.158 -13.446 1.00 93.12 81 LEU A C 1
ATOM 630 O O . LEU A 1 81 ? 3.926 7.581 -12.389 1.00 93.12 81 LEU A O 1
ATOM 634 N N . ASP A 1 82 ? 4.222 6.595 -14.372 1.00 93.19 82 ASP A N 1
ATOM 635 C CA . ASP A 1 82 ? 5.655 6.364 -14.244 1.00 93.19 82 ASP A CA 1
ATOM 636 C C . ASP A 1 82 ? 6.406 7.225 -15.260 1.00 93.19 82 ASP A C 1
ATOM 638 O O . ASP A 1 82 ? 6.133 7.170 -16.457 1.00 93.19 82 ASP A O 1
ATOM 642 N N . VAL A 1 83 ? 7.377 8.004 -14.793 1.00 95.38 83 VAL A N 1
ATOM 643 C CA . VAL A 1 83 ? 8.359 8.675 -15.651 1.00 95.38 83 VAL A CA 1
ATOM 644 C C . VAL A 1 83 ? 9.697 7.999 -15.413 1.00 95.38 83 VAL A C 1
ATOM 646 O O . VAL A 1 83 ? 10.156 7.937 -14.273 1.00 95.38 83 VAL A O 1
ATOM 649 N N . GLN A 1 84 ? 10.327 7.490 -16.466 1.00 95.19 84 GLN A N 1
ATOM 650 C CA . GLN A 1 84 ? 11.583 6.755 -16.359 1.00 95.19 84 GLN A CA 1
ATOM 651 C C . GLN A 1 84 ? 12.576 7.192 -17.432 1.00 95.19 84 GLN A C 1
ATOM 653 O O . GLN A 1 84 ? 12.213 7.475 -18.571 1.00 95.19 84 GLN A O 1
ATOM 658 N N . THR A 1 85 ? 13.849 7.217 -17.049 1.00 96.44 85 THR A N 1
ATOM 659 C CA . THR A 1 85 ? 14.983 7.292 -17.965 1.00 96.44 85 THR A CA 1
ATOM 660 C C . THR A 1 85 ? 15.833 6.041 -17.794 1.00 96.44 85 THR A C 1
ATOM 662 O O . THR A 1 85 ? 16.186 5.677 -16.671 1.00 96.44 85 THR A O 1
ATOM 665 N N . ALA A 1 86 ? 16.149 5.371 -18.896 1.00 93.31 86 ALA A N 1
ATOM 666 C CA . ALA A 1 86 ? 16.921 4.139 -18.921 1.00 93.31 86 ALA A CA 1
ATOM 667 C C . ALA A 1 86 ? 18.124 4.289 -19.850 1.00 93.31 86 ALA A C 1
ATOM 669 O O . ALA A 1 86 ? 17.988 4.709 -20.994 1.00 93.31 86 ALA A O 1
ATOM 670 N N . GLN A 1 87 ? 19.305 3.936 -19.357 1.00 93.44 87 GLN A N 1
ATOM 671 C CA . GLN A 1 87 ? 20.508 3.775 -20.155 1.00 93.44 87 GLN A CA 1
ATOM 672 C C . GLN A 1 87 ? 20.633 2.309 -20.557 1.00 93.44 87 GLN A C 1
ATOM 674 O O . GLN A 1 87 ? 20.800 1.440 -19.699 1.00 93.44 87 GLN A O 1
ATOM 679 N N . HIS A 1 88 ? 20.603 2.060 -21.859 1.00 90.88 88 HIS A N 1
ATOM 680 C CA . HIS A 1 88 ? 20.742 0.735 -22.446 1.00 90.88 88 HIS A CA 1
ATOM 681 C C . HIS A 1 88 ? 22.190 0.497 -22.893 1.00 90.88 88 HIS A C 1
ATOM 683 O O . HIS A 1 88 ? 22.860 1.408 -23.398 1.00 90.88 88 HIS A O 1
ATOM 689 N N . TYR A 1 89 ? 22.670 -0.723 -22.650 1.00 89.88 89 TYR A N 1
ATOM 690 C CA . TYR A 1 89 ? 24.008 -1.222 -22.959 1.00 89.88 89 TYR A CA 1
ATOM 691 C C . TYR A 1 89 ? 23.875 -2.548 -23.719 1.00 89.88 89 TYR A C 1
ATOM 693 O O . TYR A 1 89 ? 23.878 -3.626 -23.110 1.00 89.88 89 TYR A O 1
ATOM 701 N N . PRO A 1 90 ? 23.717 -2.497 -25.045 1.00 87.56 90 PRO A N 1
ATOM 702 C CA . PRO A 1 90 ? 23.720 -3.695 -25.857 1.00 87.56 90 PRO A CA 1
ATOM 703 C C . PRO A 1 90 ? 25.103 -4.339 -25.913 1.00 87.56 90 PRO A C 1
ATOM 705 O O . PRO A 1 90 ? 26.134 -3.669 -25.920 1.00 87.56 90 PRO A O 1
ATOM 708 N N . PHE A 1 91 ? 25.122 -5.669 -26.007 1.00 84.19 91 PHE A N 1
ATOM 709 C CA . PHE A 1 91 ? 26.357 -6.442 -26.181 1.00 84.19 91 PHE A CA 1
ATOM 710 C C . PHE A 1 91 ? 26.825 -6.513 -27.642 1.00 84.19 91 PHE A C 1
ATOM 712 O O . PHE A 1 91 ? 27.710 -7.302 -27.970 1.00 84.19 91 PHE A O 1
ATOM 719 N N . THR A 1 92 ? 26.213 -5.730 -28.536 1.00 76.44 92 THR A N 1
ATOM 720 C CA . THR A 1 92 ? 26.548 -5.684 -29.962 1.00 76.44 92 THR A CA 1
ATOM 721 C C . THR A 1 92 ? 26.686 -4.240 -30.431 1.00 76.44 92 THR A C 1
ATOM 723 O O . THR A 1 92 ? 26.035 -3.354 -29.889 1.00 76.44 92 THR A O 1
ATOM 726 N N . GLU A 1 93 ? 27.501 -4.028 -31.461 1.00 76.06 93 GLU A N 1
ATOM 727 C CA . GLU A 1 93 ? 27.683 -2.749 -32.173 1.00 76.06 93 GLU A CA 1
ATOM 728 C C . GLU A 1 93 ? 26.815 -2.661 -33.447 1.00 76.06 93 GLU A C 1
ATOM 730 O O . GLU A 1 93 ? 27.156 -2.017 -34.432 1.00 76.06 93 GLU A O 1
ATOM 735 N N . LYS A 1 94 ? 25.718 -3.426 -33.499 1.00 73.94 94 LYS A N 1
ATOM 736 C CA . LYS A 1 94 ? 24.876 -3.543 -34.702 1.00 73.94 94 LYS A CA 1
ATOM 737 C C . LYS A 1 94 ? 23.659 -2.625 -34.662 1.00 73.94 94 LYS A C 1
ATOM 739 O O . LYS A 1 94 ? 22.719 -2.851 -35.426 1.00 73.94 94 LYS A O 1
ATOM 744 N N . THR A 1 95 ? 23.632 -1.635 -33.771 1.00 76.56 95 THR A N 1
ATOM 745 C CA . THR A 1 95 ? 22.459 -0.766 -33.628 1.00 76.56 95 THR A CA 1
ATOM 746 C C . THR A 1 95 ? 22.338 0.166 -34.834 1.00 76.56 95 THR A C 1
ATOM 748 O O . THR A 1 95 ? 21.260 0.292 -35.420 1.00 76.56 95 THR A O 1
ATOM 751 N N . ASP A 1 96 ? 23.459 0.734 -35.278 1.00 71.31 96 ASP A N 1
ATOM 752 C CA . ASP A 1 96 ? 23.571 1.533 -36.505 1.00 71.31 96 ASP A CA 1
ATOM 753 C C . ASP A 1 96 ? 24.267 0.786 -37.667 1.00 71.31 96 ASP A C 1
ATOM 755 O O . ASP A 1 96 ? 24.259 1.267 -38.802 1.00 71.31 96 ASP A O 1
ATOM 759 N N . ASN A 1 97 ? 24.754 -0.440 -37.420 1.00 71.50 97 ASN A N 1
ATOM 760 C CA . ASN A 1 97 ? 25.465 -1.295 -38.381 1.00 71.50 97 ASN A CA 1
ATOM 761 C C . ASN A 1 97 ? 26.787 -0.670 -38.881 1.00 71.50 97 ASN A C 1
ATOM 763 O O . ASN A 1 97 ? 27.268 -1.016 -39.965 1.00 71.50 97 ASN A O 1
ATOM 767 N N . LEU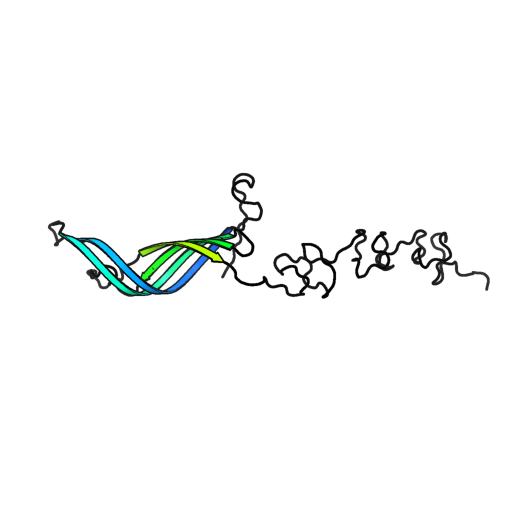 A 1 98 ? 27.372 0.231 -38.085 1.00 70.50 98 LEU A N 1
ATOM 768 C CA . LEU A 1 98 ? 28.686 0.826 -38.290 1.00 70.50 98 LEU A CA 1
ATOM 769 C C . LEU A 1 98 ? 29.644 0.273 -37.231 1.00 70.50 98 LEU A C 1
ATOM 771 O O . LEU A 1 98 ? 29.559 0.602 -36.056 1.00 70.50 98 LEU A O 1
ATOM 775 N N . GLY A 1 99 ? 30.581 -0.577 -37.655 1.00 64.38 99 GLY A N 1
ATOM 776 C CA . GLY A 1 99 ? 31.600 -1.106 -36.748 1.00 64.38 99 GLY A CA 1
ATOM 777 C C . GLY A 1 99 ? 32.529 0.003 -36.252 1.00 64.38 99 GLY A C 1
ATOM 778 O O . GLY A 1 99 ? 33.063 0.780 -37.053 1.00 64.38 99 GLY A O 1
ATOM 779 N N . GLY A 1 100 ? 32.737 0.076 -34.937 1.00 64.44 100 GLY A N 1
ATOM 780 C CA . GLY A 1 100 ? 33.724 0.980 -34.353 1.00 64.44 100 GLY A CA 1
ATOM 781 C C . GLY A 1 100 ? 35.154 0.501 -34.653 1.00 64.44 100 GLY A C 1
ATOM 782 O O . GLY A 1 100 ? 35.384 -0.699 -34.785 1.00 64.44 100 GLY A O 1
ATOM 783 N N . PRO A 1 101 ? 36.159 1.395 -34.714 1.00 60.97 101 PRO A N 1
ATOM 784 C CA . PRO A 1 101 ? 37.531 1.024 -35.087 1.00 60.97 101 PRO A CA 1
ATOM 785 C C . PRO A 1 101 ? 38.250 0.069 -34.106 1.00 60.97 101 PRO A C 1
ATOM 787 O O . PRO A 1 101 ? 39.301 -0.456 -34.455 1.00 60.97 101 PRO A O 1
ATOM 790 N N . ASP A 1 102 ? 37.689 -0.196 -32.916 1.00 64.25 102 ASP A N 1
ATOM 791 C CA . ASP A 1 102 ? 38.395 -0.841 -31.794 1.00 64.25 102 ASP A CA 1
ATOM 792 C C . ASP A 1 102 ? 37.640 -2.014 -31.114 1.00 64.25 102 ASP A C 1
ATOM 794 O O . ASP A 1 102 ? 37.972 -2.362 -29.979 1.00 64.25 102 ASP A O 1
ATOM 798 N N . ASN A 1 103 ? 36.596 -2.607 -31.716 1.00 57.62 103 ASN A N 1
ATOM 799 C CA . ASN A 1 103 ? 35.725 -3.618 -31.064 1.00 57.62 103 ASN A CA 1
ATOM 800 C C . ASN A 1 103 ? 35.133 -3.173 -29.702 1.00 57.62 103 ASN A C 1
ATOM 802 O O . ASN A 1 103 ? 34.748 -4.003 -28.872 1.00 57.62 103 ASN A O 1
ATOM 806 N N . LYS A 1 104 ? 35.092 -1.866 -29.417 1.00 64.88 104 LYS A N 1
ATOM 807 C CA . LYS A 1 104 ? 34.476 -1.341 -28.195 1.00 64.88 104 LYS A CA 1
ATOM 808 C C . LYS A 1 104 ? 32.976 -1.175 -28.431 1.00 64.88 104 LYS A C 1
ATOM 810 O O . LYS A 1 104 ? 32.554 -0.680 -29.469 1.00 64.88 104 LYS A O 1
ATOM 815 N N . LEU A 1 105 ? 32.175 -1.564 -27.441 1.00 65.12 105 LEU A N 1
ATOM 816 C CA . LEU A 1 105 ? 30.716 -1.441 -27.465 1.00 65.12 105 LEU A CA 1
ATOM 817 C C . LEU A 1 105 ? 30.309 0.033 -27.298 1.00 65.12 105 LEU A C 1
ATOM 819 O O . LEU A 1 105 ? 30.154 0.519 -26.175 1.00 65.12 105 LEU A O 1
ATOM 823 N N . TYR A 1 106 ? 30.188 0.757 -28.410 1.00 67.44 106 TYR A N 1
ATOM 824 C CA . TYR A 1 106 ? 29.866 2.188 -28.411 1.00 67.44 106 TYR A CA 1
ATOM 825 C C . TYR A 1 106 ? 28.367 2.497 -28.492 1.00 67.44 106 TYR A C 1
ATOM 827 O O . TYR A 1 106 ? 27.968 3.613 -28.156 1.00 67.44 106 TYR A O 1
ATOM 835 N N . ASP A 1 107 ? 27.537 1.518 -28.847 1.00 75.31 107 ASP A N 1
ATOM 836 C CA . ASP A 1 107 ? 26.107 1.699 -29.122 1.00 75.31 107 ASP A CA 1
ATOM 837 C C . ASP A 1 107 ? 25.269 1.806 -27.844 1.00 75.31 107 ASP A C 1
ATOM 839 O O . ASP A 1 107 ? 24.390 1.000 -27.562 1.00 75.31 107 ASP A O 1
ATOM 843 N N . ARG A 1 108 ? 25.542 2.809 -27.019 1.00 84.69 108 ARG A N 1
ATOM 844 C CA . ARG A 1 108 ? 24.765 3.096 -25.814 1.00 84.69 108 ARG A CA 1
ATOM 845 C C . ARG A 1 108 ? 23.715 4.145 -26.129 1.00 84.69 108 ARG A C 1
ATOM 847 O O . ARG A 1 108 ? 24.038 5.206 -26.652 1.00 84.69 108 ARG A O 1
ATOM 854 N N . PHE A 1 109 ? 22.473 3.899 -25.733 1.00 85.62 109 PHE A N 1
ATOM 855 C CA . PHE A 1 109 ? 21.379 4.841 -25.964 1.00 85.62 109 PHE A CA 1
ATOM 856 C C . PHE A 1 109 ? 20.522 5.034 -24.714 1.00 85.62 109 PHE A C 1
ATOM 858 O O . PHE A 1 109 ? 20.456 4.173 -23.833 1.00 85.62 109 PHE A O 1
ATOM 865 N N . LEU A 1 110 ? 19.898 6.208 -24.629 1.00 90.94 110 LEU A N 1
ATOM 866 C CA . LEU A 1 110 ? 18.945 6.551 -23.583 1.00 90.94 110 LEU A CA 1
ATOM 867 C C . LEU A 1 110 ? 17.524 6.355 -24.101 1.00 90.94 110 LEU A C 1
ATOM 869 O O . LEU A 1 110 ? 17.199 6.760 -25.217 1.00 90.94 110 LEU A O 1
ATOM 873 N N . VAL A 1 111 ? 16.673 5.776 -23.264 1.00 90.88 111 VAL A N 1
ATOM 874 C CA . VAL A 1 111 ? 15.235 5.672 -23.493 1.00 90.88 111 VAL A CA 1
ATOM 875 C C . VAL A 1 111 ? 14.529 6.441 -22.388 1.00 90.88 111 VAL A C 1
ATOM 877 O O . VAL A 1 111 ? 14.716 6.163 -21.204 1.00 90.88 111 VAL A O 1
ATOM 880 N N . HIS A 1 112 ? 13.712 7.415 -22.776 1.00 94.31 112 HIS A N 1
ATOM 881 C CA . HIS A 1 112 ? 12.794 8.100 -21.875 1.00 94.31 112 HIS A CA 1
ATOM 882 C C . HIS A 1 112 ? 11.397 7.533 -22.091 1.00 94.31 112 HIS A C 1
ATOM 884 O O . HIS A 1 112 ? 10.911 7.498 -23.221 1.00 94.31 112 HIS A O 1
ATOM 890 N N . SER A 1 113 ? 10.750 7.089 -21.020 1.00 94.06 113 SER A N 1
ATOM 891 C CA . SER A 1 113 ? 9.444 6.445 -21.096 1.00 94.06 113 SER A CA 1
ATOM 892 C C . SER A 1 113 ? 8.445 7.063 -20.128 1.00 94.06 113 SER A C 1
ATOM 894 O O . SER A 1 113 ? 8.771 7.398 -18.987 1.00 94.06 113 SER A O 1
ATOM 896 N N . LEU A 1 114 ? 7.206 7.157 -20.606 1.00 96.31 114 LEU A N 1
ATOM 897 C CA . LEU A 1 114 ? 6.009 7.460 -19.831 1.00 96.31 114 LEU A CA 1
ATOM 898 C C . LEU A 1 114 ? 5.180 6.177 -19.744 1.00 96.31 114 LEU A C 1
ATOM 900 O O . LEU A 1 114 ? 4.776 5.637 -20.773 1.00 96.31 114 LEU A O 1
ATOM 904 N N . GLY A 1 115 ? 4.963 5.673 -18.533 1.00 94.19 115 GLY A N 1
ATOM 905 C CA . GLY A 1 115 ? 4.230 4.437 -18.270 1.00 94.19 115 GLY A CA 1
ATOM 906 C C . GLY A 1 115 ? 2.957 4.684 -17.469 1.00 94.19 115 GLY A C 1
ATOM 907 O O . GLY A 1 115 ? 2.910 5.578 -16.629 1.00 94.19 115 GLY A O 1
ATOM 908 N N . LEU A 1 116 ? 1.929 3.873 -17.710 1.00 94.44 116 LEU A N 1
ATOM 909 C CA . LEU A 1 116 ? 0.731 3.803 -16.877 1.00 94.44 116 LEU A CA 1
ATOM 910 C C . LEU A 1 116 ? 0.721 2.449 -16.170 1.00 94.44 116 LEU A C 1
ATOM 912 O O . LEU A 1 116 ? 0.685 1.407 -16.823 1.00 94.44 116 LEU A O 1
ATOM 916 N N . THR A 1 117 ? 0.721 2.468 -14.843 1.00 90.31 117 THR A N 1
ATOM 917 C CA . THR A 1 117 ? 0.607 1.265 -14.022 1.00 90.31 117 THR A CA 1
ATOM 918 C C . THR A 1 117 ? -0.808 1.159 -13.467 1.00 90.31 117 THR A C 1
ATOM 920 O O . THR A 1 117 ? -1.288 2.078 -12.802 1.00 90.31 117 THR A O 1
ATOM 923 N N . ALA A 1 118 ? -1.455 0.015 -13.695 1.00 90.88 118 ALA A N 1
ATOM 924 C CA . ALA A 1 118 ? -2.722 -0.353 -13.074 1.00 90.88 118 ALA A CA 1
ATOM 925 C C . ALA A 1 118 ? -2.527 -1.609 -12.209 1.00 90.88 118 ALA A C 1
ATOM 927 O O . ALA A 1 118 ? -2.185 -2.675 -12.717 1.00 90.88 118 ALA A O 1
ATOM 928 N N . ALA A 1 119 ? -2.737 -1.494 -10.899 1.00 83.94 119 ALA A N 1
ATOM 929 C CA . ALA A 1 119 ? -2.756 -2.625 -9.983 1.00 83.94 119 ALA A CA 1
ATOM 930 C C . ALA A 1 119 ? -4.126 -3.308 -10.064 1.00 83.94 119 ALA A C 1
ATOM 932 O O . ALA A 1 119 ? -5.127 -2.796 -9.560 1.00 83.94 119 ALA A O 1
ATOM 933 N N . ILE A 1 120 ? -4.156 -4.460 -10.729 1.00 84.25 120 ILE A N 1
ATOM 934 C CA . ILE A 1 120 ? -5.348 -5.292 -10.877 1.00 84.25 120 ILE A CA 1
ATOM 935 C C . ILE A 1 120 ? -5.317 -6.328 -9.749 1.00 84.25 120 ILE A C 1
ATOM 937 O O . ILE A 1 120 ? -4.617 -7.332 -9.837 1.00 84.25 120 ILE A O 1
ATOM 941 N N . GLY A 1 121 ? -6.020 -6.048 -8.652 1.00 78.81 121 GLY A N 1
ATOM 942 C CA . GLY A 1 121 ? -6.085 -6.930 -7.487 1.00 78.81 121 GLY A CA 1
ATOM 943 C C . GLY A 1 121 ? -6.637 -6.224 -6.253 1.00 78.81 121 GLY A C 1
ATOM 944 O O . GLY A 1 121 ? -6.675 -4.993 -6.192 1.00 78.81 121 GLY A O 1
ATOM 945 N N . LYS A 1 122 ? -7.071 -7.006 -5.260 1.00 79.75 122 LYS A N 1
ATOM 946 C CA . LYS A 1 122 ? -7.363 -6.469 -3.928 1.00 79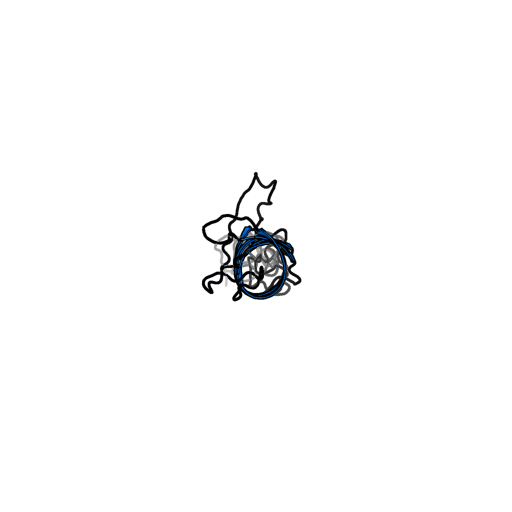.75 122 LYS A CA 1
ATOM 947 C C . LYS A 1 122 ? -6.043 -6.217 -3.206 1.00 79.75 122 LYS A C 1
ATOM 949 O O . LYS A 1 122 ? -5.092 -6.983 -3.356 1.00 79.75 122 LYS A O 1
ATOM 954 N N . ALA A 1 123 ? -5.974 -5.117 -2.464 1.00 82.44 123 ALA A N 1
ATOM 955 C CA . ALA A 1 123 ? -4.854 -4.903 -1.560 1.00 82.44 123 ALA A CA 1
ATOM 956 C C . ALA A 1 123 ? -4.862 -6.002 -0.485 1.00 82.44 123 ALA A C 1
ATOM 958 O O . ALA A 1 123 ? -5.925 -6.528 -0.164 1.00 82.44 123 ALA A O 1
ATOM 959 N N . LYS A 1 124 ? -3.678 -6.360 0.019 1.00 88.88 124 LYS A N 1
ATOM 960 C CA . LYS A 1 124 ? -3.551 -7.317 1.119 1.00 88.88 124 LYS A CA 1
ATOM 961 C C . LYS A 1 124 ? -4.278 -6.766 2.353 1.00 88.88 124 LYS A C 1
ATOM 963 O O . LYS A 1 124 ? -4.147 -5.576 2.637 1.00 88.88 124 LYS A O 1
ATOM 968 N N . ASP A 1 125 ? -5.048 -7.635 2.981 1.00 92.00 125 ASP A N 1
ATOM 969 C CA . ASP A 1 125 ? -5.907 -7.416 4.143 1.00 92.00 125 ASP A CA 1
ATOM 970 C C . ASP A 1 125 ? -5.785 -8.718 4.953 1.00 92.00 125 ASP A C 1
ATOM 972 O O . ASP A 1 125 ? -6.146 -9.790 4.452 1.00 92.00 125 ASP A O 1
ATOM 976 N N . THR A 1 126 ? -5.047 -8.656 6.061 1.00 94.62 126 THR A N 1
ATOM 977 C CA . THR A 1 126 ? -4.516 -9.833 6.767 1.00 94.62 126 THR A CA 1
ATOM 978 C C . THR A 1 126 ? -5.518 -10.418 7.748 1.00 94.62 126 THR A C 1
ATOM 980 O O . THR A 1 126 ? -5.629 -11.644 7.814 1.00 94.62 126 THR A O 1
ATOM 983 N N . ASP A 1 127 ? -6.226 -9.570 8.483 1.00 94.19 127 ASP A N 1
ATOM 984 C CA . ASP A 1 127 ? -7.262 -9.951 9.443 1.00 94.19 127 ASP A CA 1
ATOM 985 C C . ASP A 1 127 ? -8.661 -10.010 8.803 1.00 94.19 127 ASP A C 1
ATOM 987 O O . ASP A 1 127 ? -9.559 -10.678 9.323 1.00 94.19 127 ASP A O 1
ATOM 991 N N . GLY A 1 128 ? -8.819 -9.453 7.598 1.00 92.81 128 GLY A N 1
ATOM 992 C CA . GLY A 1 128 ? -10.028 -9.584 6.794 1.00 92.81 128 GLY A CA 1
ATOM 993 C C . GLY A 1 128 ? -11.152 -8.665 7.258 1.00 92.81 128 GLY A C 1
ATOM 994 O O . GLY A 1 128 ? -12.323 -8.979 7.012 1.00 92.81 128 GLY A O 1
ATOM 995 N N . ASP A 1 129 ? -10.816 -7.563 7.926 1.00 92.81 129 ASP A N 1
ATOM 996 C CA . ASP A 1 129 ? -11.769 -6.578 8.438 1.00 92.81 129 ASP A CA 1
ATOM 997 C C . ASP A 1 129 ? -12.301 -5.623 7.340 1.00 92.81 129 ASP A C 1
ATOM 999 O O . ASP A 1 129 ? -13.275 -4.888 7.536 1.00 92.81 129 ASP A O 1
ATOM 1003 N N . GLY A 1 130 ? -11.718 -5.686 6.135 1.00 89.81 130 GLY A N 1
ATOM 1004 C CA . GLY A 1 130 ? -12.072 -4.871 4.974 1.00 89.81 130 GLY A CA 1
ATOM 1005 C C . GLY A 1 130 ? -11.195 -3.630 4.781 1.00 89.81 130 GLY A C 1
ATOM 1006 O O . GLY A 1 130 ? -11.374 -2.905 3.787 1.00 89.81 130 GLY A O 1
ATOM 1007 N N . VAL A 1 131 ? -10.236 -3.385 5.671 1.00 92.00 131 VAL A N 1
ATOM 1008 C CA . VAL A 1 131 ? -9.258 -2.303 5.611 1.00 92.00 131 VAL A CA 1
ATOM 1009 C C . VAL A 1 131 ? -7.891 -2.887 5.237 1.00 92.00 131 VAL A C 1
ATOM 1011 O O . VAL A 1 131 ? -7.327 -3.712 5.933 1.00 92.00 131 VAL A O 1
ATOM 1014 N N . PRO A 1 132 ? -7.280 -2.471 4.110 1.00 89.94 132 PRO A N 1
ATOM 1015 C CA . PRO A 1 132 ? -5.993 -3.035 3.714 1.00 89.94 132 PRO A CA 1
ATOM 1016 C C . PRO A 1 132 ? -4.883 -2.763 4.735 1.00 89.94 132 PRO A C 1
ATOM 1018 O O . PRO A 1 132 ? -4.750 -1.611 5.147 1.00 89.94 132 PRO A O 1
ATOM 1021 N N . ASP A 1 133 ? -3.972 -3.725 4.942 1.00 90.31 133 ASP A N 1
ATOM 1022 C CA . ASP A 1 133 ? -2.832 -3.682 5.888 1.00 90.31 133 ASP A CA 1
ATOM 1023 C C . ASP A 1 133 ? -2.093 -2.328 5.927 1.00 90.31 133 ASP A C 1
ATOM 1025 O O . ASP A 1 133 ? -1.596 -1.864 6.943 1.00 90.31 133 ASP A O 1
ATOM 1029 N N . ARG A 1 134 ? -1.958 -1.674 4.767 1.00 85.06 134 ARG A N 1
ATOM 1030 C CA . ARG A 1 134 ? -1.247 -0.389 4.621 1.00 85.06 134 ARG A CA 1
ATOM 1031 C C . ARG A 1 134 ? -1.983 0.822 5.217 1.00 85.06 134 ARG A C 1
ATOM 1033 O O . ARG A 1 134 ? -1.422 1.917 5.228 1.00 85.06 134 ARG A O 1
ATOM 1040 N N . LYS A 1 135 ? -3.265 0.671 5.537 1.00 87.44 135 LYS A N 1
ATOM 1041 C CA . LYS A 1 135 ? -4.173 1.687 6.093 1.00 87.44 135 LYS A CA 1
ATOM 1042 C C . LYS A 1 135 ? -4.732 1.274 7.449 1.00 87.44 135 LYS A C 1
ATOM 1044 O O . LYS A 1 135 ? -5.238 2.143 8.155 1.00 87.44 135 LYS A O 1
ATOM 1049 N N . ASP A 1 136 ? -4.645 -0.007 7.748 1.00 93.81 136 ASP A N 1
ATOM 1050 C CA . ASP A 1 136 ? -5.095 -0.596 8.982 1.00 93.81 136 ASP A CA 1
ATOM 1051 C C . ASP A 1 136 ? -4.138 -0.245 10.135 1.00 93.81 136 ASP A C 1
ATOM 1053 O O . ASP A 1 136 ? -2.914 -0.387 10.041 1.00 93.81 136 ASP A O 1
ATOM 1057 N N . LYS A 1 137 ? -4.705 0.325 11.194 1.00 95.50 137 LYS A N 1
ATOM 1058 C CA . LYS A 1 137 ? -4.020 0.677 12.440 1.00 95.50 137 LYS A CA 1
ATOM 1059 C C . LYS A 1 137 ? -4.183 -0.401 13.510 1.00 95.50 137 LYS A C 1
ATOM 1061 O O . LYS A 1 137 ? -3.450 -0.353 14.498 1.00 95.50 137 LYS A O 1
ATOM 1066 N N . CYS A 1 138 ? -5.113 -1.327 13.317 1.00 95.06 138 CYS A N 1
ATOM 1067 C CA . CYS A 1 138 ? -5.495 -2.383 14.235 1.00 95.06 138 CYS A CA 1
ATOM 1068 C C . CYS A 1 138 ? -5.412 -3.745 13.508 1.00 95.06 138 CYS A C 1
ATOM 1070 O O . CYS A 1 138 ? -6.436 -4.373 13.291 1.00 95.06 138 CYS A O 1
ATOM 1072 N N . PRO A 1 139 ? -4.188 -4.234 13.206 1.00 93.25 139 PRO A N 1
ATOM 1073 C CA . PRO A 1 139 ? -3.916 -5.355 12.284 1.00 93.25 139 PRO A CA 1
ATOM 1074 C C . PRO A 1 139 ? -4.381 -6.749 12.732 1.00 93.25 139 PRO A C 1
ATOM 1076 O O . PRO A 1 139 ? -4.063 -7.741 12.074 1.00 93.25 139 PRO A O 1
ATOM 1079 N N . ASP A 1 140 ? -5.043 -6.831 13.881 1.00 94.44 140 ASP A N 1
ATOM 1080 C CA . ASP A 1 140 ? -5.485 -8.067 14.525 1.00 94.44 140 ASP A CA 1
ATOM 1081 C C . ASP A 1 140 ? -6.977 -7.968 14.896 1.00 94.44 140 ASP A C 1
ATOM 1083 O O . ASP A 1 140 ? -7.420 -8.525 15.910 1.00 94.44 140 ASP A O 1
ATOM 1087 N N . THR A 1 141 ? -7.767 -7.220 14.118 1.00 94.56 141 THR A N 1
ATOM 1088 C CA . THR A 1 141 ? -9.187 -7.049 14.403 1.00 94.56 141 THR A CA 1
ATOM 1089 C C . THR A 1 141 ? -9.937 -8.365 14.175 1.00 94.56 141 THR A C 1
ATOM 1091 O O . THR A 1 141 ? -9.803 -9.000 13.127 1.00 94.56 141 THR A O 1
ATOM 1094 N N . PRO A 1 142 ? -10.743 -8.840 15.147 1.00 93.25 142 PRO A N 1
ATOM 1095 C CA . PRO A 1 142 ? -11.451 -10.101 14.982 1.00 93.25 142 PRO A CA 1
ATOM 1096 C C . PRO A 1 142 ? -12.433 -10.076 13.804 1.00 93.25 142 PRO A C 1
ATOM 1098 O O . PRO A 1 142 ? -13.181 -9.119 13.602 1.00 93.25 142 PRO A O 1
ATOM 1101 N N . ALA A 1 143 ? -12.494 -11.184 13.063 1.00 89.81 143 ALA A N 1
ATOM 1102 C CA . ALA A 1 143 ? -13.379 -11.312 11.912 1.00 89.81 143 ALA A CA 1
ATOM 1103 C C . ALA A 1 143 ? -14.855 -11.066 12.284 1.00 89.81 143 ALA A C 1
ATOM 1105 O O . ALA A 1 143 ? -15.392 -11.670 13.215 1.00 89.81 143 ALA A O 1
ATOM 1106 N N . GLY A 1 144 ? -15.526 -10.212 11.508 1.00 87.12 144 GLY A N 1
ATOM 1107 C CA . GLY A 1 144 ? -16.935 -9.856 11.710 1.00 87.12 144 GLY A CA 1
ATOM 1108 C C . GLY A 1 144 ? -17.176 -8.712 12.700 1.00 87.12 144 GLY A C 1
ATOM 1109 O O . GLY A 1 144 ? -18.322 -8.280 12.829 1.00 87.12 144 GLY A O 1
ATOM 1110 N N . VAL A 1 145 ? -16.133 -8.191 13.356 1.00 93.75 145 VAL A N 1
ATOM 1111 C CA . VAL A 1 145 ? -16.222 -6.951 14.137 1.00 93.75 145 VAL A CA 1
ATOM 1112 C C . VAL A 1 145 ? -16.403 -5.769 13.189 1.00 93.75 145 VAL A C 1
ATOM 1114 O O . VAL A 1 145 ? -15.805 -5.697 12.117 1.00 93.75 145 VAL A O 1
ATOM 1117 N N . LYS A 1 146 ? -17.269 -4.832 13.576 1.00 94.19 146 LYS A N 1
ATOM 1118 C CA . LYS A 1 146 ? -17.459 -3.588 12.835 1.00 94.19 146 LYS A CA 1
ATOM 1119 C C . LYS A 1 146 ? -16.267 -2.670 13.097 1.00 94.19 146 LYS A C 1
ATOM 1121 O O . LYS A 1 146 ? -16.013 -2.312 14.246 1.00 94.19 146 LYS A O 1
ATOM 1126 N N . VAL A 1 147 ? -15.593 -2.265 12.026 1.00 96.25 147 VAL A N 1
ATOM 1127 C CA . VAL A 1 147 ? -14.423 -1.382 12.073 1.00 96.25 147 VAL A CA 1
ATOM 1128 C C . VAL A 1 147 ? -14.691 -0.020 11.453 1.00 96.25 147 VAL A C 1
ATOM 1130 O O . VAL A 1 147 ? -15.614 0.161 10.649 1.00 96.25 147 VAL A O 1
ATOM 1133 N N . ASP A 1 148 ? -13.874 0.952 11.838 1.00 94.25 148 ASP A N 1
ATOM 1134 C CA . ASP A 1 148 ? -13.824 2.271 11.230 1.00 94.25 148 ASP A CA 1
ATOM 1135 C C . ASP A 1 148 ? -12.962 2.294 9.949 1.00 94.25 148 ASP A C 1
ATOM 1137 O O . ASP A 1 148 ? -12.454 1.283 9.466 1.00 94.25 148 ASP A O 1
ATOM 1141 N N . ALA A 1 149 ? -12.774 3.478 9.357 1.00 92.44 149 ALA A N 1
ATOM 1142 C CA . ALA A 1 149 ? -11.976 3.631 8.134 1.00 92.44 149 ALA A CA 1
ATOM 1143 C C . ALA A 1 149 ? -10.471 3.330 8.313 1.00 92.44 149 ALA A C 1
ATOM 1145 O O . ALA A 1 149 ? -9.719 3.364 7.331 1.00 92.44 149 ALA A O 1
ATOM 1146 N N . THR A 1 150 ? -10.028 3.109 9.550 1.00 94.06 150 THR A N 1
ATOM 1147 C CA . THR A 1 150 ? -8.650 2.802 9.932 1.00 94.06 150 THR A CA 1
ATOM 1148 C C . THR A 1 150 ? -8.467 1.371 10.424 1.00 94.06 150 THR A C 1
ATOM 1150 O O . THR A 1 150 ? -7.374 1.060 10.879 1.00 94.06 150 THR A O 1
ATOM 1153 N N . GLY A 1 151 ? -9.488 0.523 10.288 1.00 94.62 151 GLY A N 1
ATOM 1154 C CA . GLY A 1 151 ? -9.440 -0.896 10.653 1.00 94.62 151 GLY A CA 1
ATOM 1155 C C . GLY A 1 151 ? -9.598 -1.145 12.149 1.00 94.62 151 GLY A C 1
ATOM 1156 O O . GLY A 1 151 ? -9.472 -2.261 12.624 1.00 94.62 151 GLY A O 1
ATOM 1157 N N . CYS A 1 152 ? -9.891 -0.107 12.935 1.00 96.25 152 CYS A N 1
ATOM 1158 C CA . CYS A 1 152 ? -10.050 -0.258 14.374 1.00 96.25 152 CYS A CA 1
ATOM 1159 C C . CYS A 1 152 ? -11.515 -0.509 14.746 1.00 96.25 152 CYS A C 1
ATOM 1161 O O . CYS A 1 152 ? -12.401 0.092 14.126 1.00 96.25 152 CYS A O 1
ATOM 1163 N N . PRO A 1 153 ? -11.790 -1.359 15.756 1.00 96.44 153 PRO A N 1
ATOM 1164 C CA . PRO A 1 153 ? -13.142 -1.567 16.256 1.00 96.44 153 PRO A CA 1
ATOM 1165 C C . PRO A 1 153 ? -13.823 -0.251 16.633 1.00 96.44 153 PRO A C 1
ATOM 1167 O O . PRO A 1 153 ? -13.192 0.638 17.204 1.00 96.44 153 PRO A O 1
ATOM 1170 N N . VAL A 1 154 ? -15.110 -0.135 16.307 1.00 96.00 154 VAL A N 1
ATOM 1171 C CA . VAL A 1 154 ? -15.904 1.043 16.674 1.00 96.00 154 VAL A CA 1
ATOM 1172 C C . VAL A 1 154 ? -16.123 1.072 18.190 1.00 96.00 154 VAL A C 1
ATOM 1174 O O . VAL A 1 154 ? -16.405 0.039 18.791 1.00 96.00 154 VAL A O 1
ATOM 1177 N N . ASP A 1 155 ? -15.973 2.261 18.763 1.00 95.81 155 ASP A N 1
ATOM 1178 C CA . ASP A 1 155 ? -16.288 2.633 20.144 1.00 95.81 155 ASP A CA 1
ATOM 1179 C C . ASP A 1 155 ? -17.207 3.864 20.041 1.00 95.81 155 ASP A C 1
ATOM 1181 O O . ASP A 1 155 ? -16.772 4.954 19.642 1.00 95.81 155 ASP A O 1
ATOM 1185 N N . THR A 1 156 ? -18.508 3.636 20.213 1.00 96.44 156 THR A N 1
ATOM 1186 C CA . THR A 1 156 ? -19.576 4.589 19.898 1.00 96.44 156 THR A CA 1
ATOM 1187 C C . THR A 1 156 ? -19.667 5.692 20.942 1.00 96.44 156 THR A C 1
ATOM 1189 O O . THR A 1 156 ? -19.859 6.860 20.576 1.00 96.44 156 THR A O 1
ATOM 1192 N N . ASP A 1 157 ? -19.510 5.359 22.220 1.00 96.06 157 ASP A N 1
ATOM 1193 C CA . ASP A 1 157 ? -19.580 6.336 23.299 1.00 96.06 157 ASP A CA 1
ATOM 1194 C C . ASP A 1 157 ? -18.213 6.950 23.647 1.00 96.06 157 ASP A C 1
ATOM 1196 O O . ASP A 1 157 ? -18.160 8.074 24.163 1.00 96.06 157 ASP A O 1
ATOM 1200 N N . GLY A 1 158 ? -17.109 6.311 23.258 1.00 95.62 158 GLY A N 1
ATOM 1201 C CA . GLY A 1 158 ? -15.750 6.789 23.462 1.00 95.62 158 GLY A CA 1
ATOM 1202 C C . GLY A 1 158 ? -15.254 6.606 24.895 1.00 95.62 158 GLY A C 1
ATOM 1203 O O . GLY A 1 158 ? -14.587 7.520 25.410 1.00 95.62 158 GLY A O 1
ATOM 1204 N N . ASP A 1 159 ? -15.627 5.518 25.567 1.00 95.81 159 ASP A N 1
ATOM 1205 C CA . ASP A 1 159 ? -15.141 5.158 26.903 1.00 95.81 159 ASP A CA 1
ATOM 1206 C C . ASP A 1 159 ? -13.858 4.296 26.892 1.00 95.81 159 ASP A C 1
ATOM 1208 O O . ASP A 1 159 ? -13.175 4.163 27.916 1.00 95.81 159 ASP A O 1
ATOM 1212 N N . GLY A 1 160 ? -13.455 3.815 25.710 1.00 94.06 160 GLY A N 1
ATOM 1213 C CA . GLY A 1 160 ? -12.272 2.987 25.498 1.00 94.06 160 GLY A CA 1
ATOM 1214 C C . GLY A 1 160 ? -12.544 1.480 25.463 1.00 94.06 160 GLY A C 1
ATOM 1215 O O . GLY A 1 160 ? -11.589 0.712 25.292 1.00 94.06 160 GLY A O 1
ATOM 1216 N N . VAL A 1 161 ? -13.797 1.047 25.603 1.00 95.44 161 VAL A N 1
ATOM 1217 C CA . VAL A 1 161 ? -14.273 -0.312 25.341 1.00 95.44 161 VAL A CA 1
ATOM 1218 C C . VAL A 1 161 ? -14.949 -0.318 23.972 1.00 95.44 161 VAL A C 1
ATOM 1220 O O . VAL A 1 161 ? -15.812 0.486 23.666 1.00 95.44 161 VAL A O 1
ATOM 1223 N N . ALA A 1 162 ? -14.538 -1.225 23.090 1.00 95.88 162 ALA A N 1
ATOM 1224 C CA . ALA A 1 162 ? -15.159 -1.304 21.771 1.00 95.88 162 ALA A CA 1
ATOM 1225 C C . ALA A 1 162 ? -16.596 -1.843 21.866 1.00 95.88 162 ALA A C 1
ATOM 1227 O O . ALA A 1 162 ? -16.836 -2.777 22.629 1.00 95.88 162 ALA A O 1
ATOM 1228 N N . ASP A 1 163 ? -17.499 -1.391 20.989 1.00 96.06 163 ASP A N 1
ATOM 1229 C CA . ASP A 1 163 ? -18.937 -1.726 20.990 1.00 96.06 163 ASP A CA 1
ATOM 1230 C C . ASP A 1 163 ? -19.224 -3.235 21.067 1.00 96.06 163 ASP A C 1
ATOM 1232 O O . ASP A 1 163 ? -20.234 -3.677 21.601 1.00 96.06 163 ASP A O 1
ATOM 1236 N N . TYR A 1 164 ? -18.351 -4.061 20.480 1.00 94.69 164 TYR A N 1
ATOM 1237 C CA . TYR A 1 164 ? -18.519 -5.518 20.463 1.00 94.69 164 TYR A CA 1
ATOM 1238 C C . TYR A 1 164 ? -18.138 -6.201 21.790 1.00 94.69 164 TYR A C 1
ATOM 1240 O O . TYR A 1 164 ? -18.425 -7.385 21.975 1.00 94.69 164 TYR A O 1
ATOM 1248 N N . GLN A 1 165 ? -17.453 -5.479 22.678 1.00 95.75 165 GLN A N 1
ATOM 1249 C CA . GLN A 1 165 ? -17.075 -5.879 24.037 1.00 95.75 165 GLN A CA 1
ATOM 1250 C C . GLN A 1 165 ? -17.846 -5.097 25.108 1.00 95.75 165 GLN A C 1
ATOM 1252 O O . GLN A 1 165 ? -17.795 -5.481 26.278 1.00 95.75 165 GLN A O 1
ATOM 1257 N N . ASP A 1 166 ? -18.545 -4.040 24.703 1.00 96.69 166 ASP A N 1
ATOM 1258 C CA . ASP A 1 166 ? -19.299 -3.148 25.563 1.00 96.69 166 ASP A CA 1
ATOM 1259 C C . ASP A 1 166 ? -20.736 -3.653 25.775 1.00 96.69 166 ASP A C 1
ATOM 1261 O O . ASP A 1 166 ? -21.464 -3.984 24.833 1.00 96.69 166 ASP A O 1
ATOM 1265 N N . LYS A 1 167 ? -21.150 -3.746 27.039 1.00 96.19 167 LYS A N 1
ATOM 1266 C CA . LYS A 1 167 ? -22.532 -4.068 27.421 1.00 96.19 167 LYS A CA 1
ATOM 1267 C C . LYS A 1 167 ? -23.465 -2.858 27.331 1.00 96.19 167 LYS A C 1
ATOM 1269 O O . LYS A 1 167 ? -24.678 -3.050 27.218 1.00 96.19 167 LYS A O 1
ATOM 1274 N N . CYS A 1 168 ? -22.915 -1.654 27.387 1.00 95.94 168 CYS A N 1
ATOM 1275 C CA . CYS A 1 168 ? -23.594 -0.370 27.424 1.00 95.94 168 CYS A CA 1
ATOM 1276 C C . CYS A 1 168 ? -23.081 0.589 26.319 1.00 95.94 168 CYS A C 1
ATOM 1278 O O . CYS A 1 168 ? -22.802 1.741 26.619 1.00 95.94 168 CYS A O 1
ATOM 1280 N N . PRO A 1 169 ? -23.097 0.198 25.025 1.00 95.75 169 PRO A N 1
ATOM 1281 C CA . PRO A 1 169 ? -22.380 0.873 23.921 1.00 95.75 169 PRO A CA 1
ATOM 1282 C C . PRO A 1 169 ? -22.798 2.321 23.598 1.00 95.75 169 PRO A C 1
ATOM 1284 O O . PRO A 1 169 ? -22.216 2.965 22.727 1.00 95.75 169 PRO A O 1
ATOM 1287 N N . ASP A 1 170 ? -23.859 2.822 24.229 1.00 96.12 170 ASP A N 1
ATOM 1288 C CA . ASP A 1 170 ? -24.374 4.178 24.030 1.00 96.12 170 ASP A CA 1
ATOM 1289 C C . ASP A 1 170 ? -24.070 5.106 25.228 1.00 96.12 170 ASP A C 1
ATOM 1291 O O . ASP A 1 170 ? -24.386 6.302 25.174 1.00 96.12 170 ASP A O 1
ATOM 1295 N N . VAL A 1 171 ? -23.525 4.578 26.333 1.00 95.75 171 VAL A N 1
ATOM 1296 C CA . VAL A 1 171 ? -23.356 5.298 27.602 1.00 95.75 171 VAL A CA 1
ATOM 1297 C C . VAL A 1 171 ? -22.035 4.930 28.259 1.00 95.75 171 VAL A C 1
ATOM 1299 O O . VAL A 1 171 ? -21.913 3.859 28.841 1.00 95.75 171 VAL A O 1
ATOM 1302 N N . LYS A 1 172 ? -21.139 5.921 28.311 1.00 96.31 172 LYS A N 1
ATOM 1303 C CA . LYS A 1 172 ? -19.795 5.760 28.865 1.00 96.31 172 LYS A CA 1
ATOM 1304 C C . LYS A 1 172 ? -19.786 5.079 30.222 1.00 96.31 172 LYS A C 1
ATOM 1306 O O . LYS A 1 172 ? -20.428 5.573 31.158 1.00 96.31 172 LYS A O 1
ATOM 1311 N N . GLY A 1 173 ? -18.922 4.086 30.363 1.00 95.50 173 GLY A N 1
ATOM 1312 C CA . GLY A 1 173 ? -18.713 3.410 31.624 1.00 95.50 173 GLY A CA 1
ATOM 1313 C C . GLY A 1 173 ? -17.265 3.079 31.922 1.00 95.50 173 GLY A C 1
ATOM 1314 O O . GLY A 1 173 ? -16.312 3.709 31.456 1.00 95.50 173 GLY A O 1
ATOM 1315 N N . LEU A 1 174 ? -17.105 2.127 32.837 1.00 94.81 174 LEU A N 1
ATOM 1316 C CA . LEU A 1 174 ? -15.799 1.669 33.282 1.00 94.81 174 LEU A CA 1
ATOM 1317 C C . LEU A 1 174 ? -15.410 0.403 32.509 1.00 94.81 174 LEU A C 1
ATOM 1319 O O . LEU A 1 174 ? -16.188 -0.554 32.476 1.00 94.81 174 LEU A O 1
ATOM 1323 N N . PRO A 1 175 ? -14.161 0.288 32.014 1.00 94.62 175 PRO A N 1
ATOM 1324 C CA . PRO A 1 175 ? -13.686 -0.950 31.394 1.00 94.62 175 PRO A CA 1
ATOM 1325 C C . PRO A 1 175 ? -13.785 -2.177 32.312 1.00 94.62 175 PRO A C 1
ATOM 1327 O O . PRO A 1 175 ? -14.004 -3.293 31.846 1.00 94.62 175 PRO A O 1
ATOM 1330 N N . ALA A 1 176 ? -13.667 -1.976 33.632 1.00 93.88 176 ALA A N 1
ATOM 1331 C CA . ALA A 1 176 ? -13.839 -3.032 34.633 1.00 93.88 176 ALA A CA 1
ATOM 1332 C C . ALA A 1 176 ? -15.268 -3.609 34.666 1.00 93.88 176 ALA A C 1
ATOM 1334 O O . ALA A 1 176 ? -15.446 -4.764 35.047 1.00 93.88 176 ALA A O 1
ATOM 1335 N N . LEU A 1 177 ? -16.255 -2.823 34.232 1.00 95.06 177 LEU A N 1
ATOM 1336 C CA . LEU A 1 177 ? -17.676 -3.168 34.183 1.00 95.06 177 LEU A CA 1
ATOM 1337 C C . LEU A 1 177 ? -18.160 -3.395 32.746 1.00 95.06 177 LEU A C 1
ATOM 1339 O O . LEU A 1 177 ? -19.352 -3.302 32.468 1.00 95.06 177 LEU A O 1
ATOM 1343 N N . GLN A 1 178 ? -17.236 -3.721 31.835 1.00 95.44 178 GLN A N 1
ATOM 1344 C CA . GLN A 1 178 ? -17.528 -3.961 30.419 1.00 95.44 178 GLN A CA 1
ATOM 1345 C C . GLN A 1 178 ? -18.226 -2.767 29.751 1.00 95.44 178 GLN A C 1
ATOM 1347 O O . GLN A 1 178 ? -19.188 -2.971 29.020 1.00 95.44 178 GLN A O 1
ATOM 1352 N N . GLY A 1 179 ? -17.758 -1.552 30.051 1.00 95.88 179 GLY A N 1
ATOM 1353 C CA . GLY A 1 179 ? -18.249 -0.302 29.459 1.00 95.88 179 GLY A CA 1
ATOM 1354 C C . GLY A 1 179 ? -19.535 0.243 30.085 1.00 95.88 179 GLY A C 1
ATOM 1355 O O . GLY A 1 179 ? -20.040 1.280 29.688 1.00 95.88 179 GLY A O 1
ATOM 1356 N N . CYS A 1 180 ? -20.060 -0.391 31.139 1.00 97.00 180 CYS A N 1
ATOM 1357 C CA . CYS A 1 180 ? -21.246 0.119 31.824 1.00 97.00 180 CYS A CA 1
ATOM 1358 C C . CYS A 1 180 ? -20.929 1.148 32.928 1.00 97.00 180 CYS A C 1
ATOM 1360 O O . CYS A 1 180 ? -19.885 1.046 33.589 1.00 97.00 180 CYS A O 1
ATOM 1362 N N . PRO A 1 181 ? -21.811 2.147 33.129 1.00 96.19 181 PRO A N 1
ATOM 1363 C CA . PRO A 1 181 ? -21.674 3.148 34.182 1.00 96.19 181 PRO A CA 1
ATOM 1364 C C . PRO A 1 181 ? -21.897 2.548 35.576 1.00 96.19 181 PRO A C 1
ATOM 1366 O O . PRO A 1 181 ? -22.605 1.553 35.734 1.00 96.19 181 PRO A O 1
ATOM 1369 N N . ASP A 1 182 ? -21.281 3.187 36.566 1.00 94.94 182 ASP A N 1
ATOM 1370 C CA . ASP A 1 182 ? -21.409 2.918 38.002 1.00 94.94 182 ASP A CA 1
ATOM 1371 C C . ASP A 1 182 ? -21.479 4.282 38.702 1.00 94.94 182 ASP A C 1
ATOM 1373 O O . ASP A 1 182 ? -20.485 5.017 38.786 1.00 94.94 182 ASP A O 1
ATOM 1377 N N . ALA A 1 183 ? -22.698 4.689 39.054 1.00 94.75 183 ALA A N 1
ATOM 1378 C CA . ALA A 1 183 ? -23.019 6.041 39.485 1.00 94.75 183 ALA A CA 1
ATOM 1379 C C . ALA A 1 183 ? -22.575 6.340 40.923 1.00 94.75 183 ALA A C 1
ATOM 1381 O O . ALA A 1 183 ? -22.236 7.494 41.217 1.00 94.75 183 ALA A O 1
ATOM 1382 N N . ASP A 1 184 ? -22.584 5.343 41.811 1.00 92.94 184 ASP A N 1
ATOM 1383 C CA . ASP A 1 184 ? -22.188 5.496 43.215 1.00 92.94 184 ASP A CA 1
ATOM 1384 C C . ASP A 1 184 ? -20.774 4.965 43.522 1.00 92.94 184 ASP A C 1
ATOM 1386 O O . ASP A 1 184 ? -20.191 5.316 44.558 1.00 92.94 184 ASP A O 1
ATOM 1390 N N . GLY A 1 185 ? -20.156 4.269 42.566 1.00 93.56 185 GLY A N 1
ATOM 1391 C CA . GLY A 1 185 ? -18.767 3.832 42.604 1.00 93.56 185 GLY A CA 1
ATOM 1392 C C . GLY A 1 185 ? -18.541 2.619 43.500 1.00 93.56 185 GLY A C 1
ATOM 1393 O O . GLY A 1 185 ? -17.434 2.472 44.041 1.00 93.56 185 GLY A O 1
ATOM 1394 N N . ASP A 1 186 ? -19.568 1.800 43.729 1.00 91.44 186 ASP A N 1
ATOM 1395 C CA . ASP A 1 186 ? -19.495 0.626 44.597 1.00 91.44 186 ASP A CA 1
ATOM 1396 C C . ASP A 1 186 ? -18.892 -0.619 43.908 1.00 91.44 186 ASP A C 1
ATOM 1398 O O . ASP A 1 186 ? -18.522 -1.593 44.580 1.00 91.44 186 ASP A O 1
ATOM 1402 N N . GLY A 1 187 ? -18.684 -0.547 42.587 1.00 92.31 187 GLY A N 1
ATOM 1403 C CA . GLY A 1 187 ? -18.128 -1.612 41.759 1.00 92.31 187 GLY A CA 1
ATOM 1404 C C . GLY A 1 187 ? -19.170 -2.508 41.084 1.00 92.31 187 GLY A C 1
ATOM 1405 O O . GLY A 1 187 ? -18.780 -3.529 40.504 1.00 92.31 187 GLY A O 1
ATOM 1406 N N . VAL A 1 188 ? -20.455 -2.157 41.140 1.00 93.38 188 VAL A N 1
ATOM 1407 C CA . VAL A 1 188 ? -21.556 -2.807 40.422 1.00 93.38 188 VAL A CA 1
ATOM 1408 C C . VAL A 1 188 ? -22.128 -1.826 39.396 1.00 93.38 188 VAL A C 1
ATOM 1410 O O . VAL A 1 188 ? -22.284 -0.642 39.651 1.00 93.38 188 VAL A O 1
ATOM 1413 N N . ALA A 1 189 ? -22.401 -2.301 38.180 1.00 95.38 189 ALA A N 1
ATOM 1414 C CA . ALA A 1 189 ? -22.953 -1.439 37.138 1.00 95.38 189 ALA A CA 1
ATOM 1415 C C . ALA A 1 189 ? -24.394 -1.019 37.471 1.00 95.38 189 ALA A C 1
ATOM 1417 O O . ALA A 1 189 ? -25.170 -1.852 37.936 1.00 95.38 189 ALA A O 1
ATOM 1418 N N . ASP A 1 190 ? -24.794 0.201 37.100 1.00 94.06 190 ASP A N 1
ATOM 1419 C CA . ASP A 1 190 ? -26.124 0.775 37.391 1.00 94.06 190 ASP A CA 1
ATOM 1420 C C . ASP A 1 190 ? -27.297 -0.138 36.979 1.00 94.06 190 ASP A C 1
ATOM 1422 O O . ASP A 1 190 ? -28.368 -0.128 37.584 1.00 94.06 190 ASP A O 1
ATOM 1426 N N . ALA A 1 191 ? -27.120 -0.916 35.907 1.00 92.38 191 ALA A N 1
ATOM 1427 C CA . ALA A 1 191 ? -28.137 -1.836 35.400 1.00 92.38 191 ALA A CA 1
ATOM 1428 C C . ALA A 1 191 ? -28.312 -3.097 36.269 1.00 92.38 191 ALA A C 1
ATOM 1430 O O . ALA A 1 191 ? -29.389 -3.699 36.262 1.00 92.38 191 ALA A O 1
ATOM 1431 N N . ASP A 1 192 ? -27.259 -3.494 36.986 1.00 92.81 192 ASP A N 1
ATOM 1432 C CA . ASP A 1 192 ? -27.204 -4.676 37.849 1.00 92.81 192 ASP A CA 1
ATOM 1433 C C . ASP A 1 192 ? -27.306 -4.312 39.350 1.00 92.81 192 ASP A C 1
ATOM 1435 O O . ASP A 1 192 ? -27.530 -5.197 40.184 1.00 92.81 192 ASP A O 1
ATOM 1439 N N . ASP A 1 193 ? -27.197 -3.024 39.689 1.00 94.00 193 ASP A N 1
ATOM 1440 C CA . ASP A 1 193 ? -27.262 -2.499 41.050 1.00 94.00 193 ASP A CA 1
ATOM 1441 C C . ASP A 1 193 ? -28.712 -2.304 41.542 1.00 94.00 193 ASP A C 1
ATOM 1443 O O . ASP A 1 193 ? -29.549 -1.615 40.949 1.00 94.00 193 ASP A O 1
ATOM 1447 N N . LYS A 1 194 ? -29.034 -2.942 42.670 1.00 95.31 194 LYS A N 1
ATOM 1448 C CA . LYS A 1 194 ? -30.343 -2.835 43.335 1.00 95.31 194 LYS A CA 1
ATOM 1449 C C . LYS A 1 194 ? -30.400 -1.705 44.360 1.00 95.31 194 LYS A C 1
ATOM 1451 O O . LYS A 1 194 ? -31.496 -1.364 44.819 1.00 95.31 194 LYS A O 1
ATOM 1456 N N . CYS A 1 195 ? -29.254 -1.157 44.732 1.00 93.88 195 CYS A N 1
ATOM 1457 C CA . CYS A 1 195 ? -29.040 -0.176 45.777 1.00 93.88 195 CYS A CA 1
ATOM 1458 C C . CYS A 1 195 ? -28.225 1.036 45.250 1.00 93.88 195 CYS A C 1
ATOM 1460 O O . CYS A 1 195 ? -27.196 1.341 45.837 1.00 93.88 195 CYS A O 1
ATOM 1462 N N . PRO A 1 196 ? -28.760 1.831 44.290 1.00 90.94 196 PRO A N 1
ATOM 1463 C CA . PRO A 1 196 ? -28.053 2.867 43.494 1.00 90.94 196 PRO A CA 1
ATOM 1464 C C . PRO A 1 196 ? -27.563 4.120 44.242 1.00 90.94 196 PRO A C 1
ATOM 1466 O O . PRO A 1 196 ? -27.423 5.195 43.660 1.00 90.94 196 PRO A O 1
ATOM 1469 N N . ASN A 1 197 ? -27.446 4.055 45.566 1.00 92.38 197 ASN A N 1
ATOM 1470 C CA . ASN A 1 197 ? -26.957 5.141 46.415 1.00 92.38 197 ASN A CA 1
ATOM 1471 C C . ASN A 1 197 ? -26.150 4.583 47.595 1.00 92.38 197 ASN A C 1
ATOM 1473 O O . ASN A 1 197 ? -26.254 5.088 48.725 1.00 92.38 197 ASN A O 1
ATOM 1477 N N . THR A 1 198 ? -25.391 3.518 47.370 1.00 91.06 198 THR A N 1
ATOM 1478 C CA . THR A 1 198 ? -24.499 2.971 48.377 1.00 91.06 198 THR A CA 1
ATOM 1479 C C . THR A 1 198 ? -23.437 4.016 48.747 1.00 91.06 198 THR A C 1
ATOM 1481 O O . THR A 1 198 ? -22.781 4.604 47.887 1.00 91.06 198 THR A O 1
ATOM 1484 N N . PRO A 1 199 ? -23.229 4.305 50.047 1.00 90.06 199 PRO A N 1
ATOM 1485 C CA . PRO A 1 199 ? -22.190 5.240 50.458 1.00 90.06 199 PRO A CA 1
ATOM 1486 C C . PRO A 1 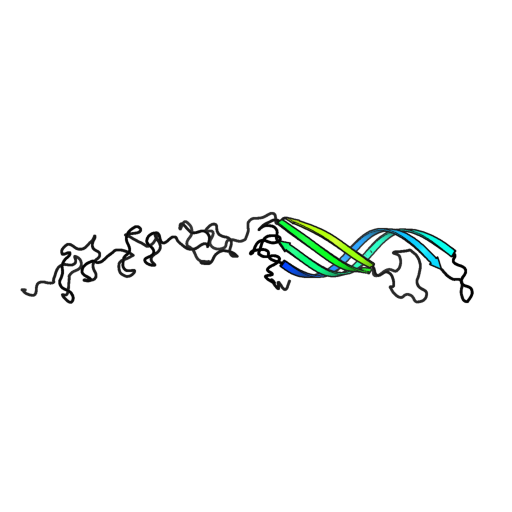199 ? -20.785 4.746 50.087 1.00 90.06 199 PRO A C 1
ATOM 1488 O O . PRO A 1 199 ? -20.417 3.607 50.377 1.00 90.06 199 PRO A O 1
ATOM 1491 N N . ALA A 1 200 ? -19.958 5.645 49.549 1.00 87.75 200 ALA A N 1
ATOM 1492 C CA . ALA A 1 200 ? -18.584 5.334 49.162 1.00 87.75 200 ALA A CA 1
ATOM 1493 C C . ALA A 1 200 ? -17.781 4.660 50.296 1.00 87.75 200 ALA A C 1
ATOM 1495 O O . ALA A 1 200 ? -17.710 5.158 51.425 1.00 87.75 200 ALA A O 1
ATOM 1496 N N . GLY A 1 201 ? -17.131 3.538 49.975 1.00 84.25 201 GLY A N 1
ATOM 1497 C CA . GLY A 1 201 ? -16.299 2.765 50.904 1.00 84.25 201 GLY A CA 1
ATOM 1498 C C . GLY A 1 201 ? -17.045 1.706 51.726 1.00 84.25 201 GLY A C 1
ATOM 1499 O O . GLY A 1 201 ? -16.402 0.980 52.491 1.00 84.25 201 GLY A O 1
ATOM 1500 N N . VAL A 1 202 ? -18.366 1.584 51.573 1.00 88.56 202 VAL A N 1
ATOM 1501 C CA . VAL A 1 202 ? -19.137 0.448 52.096 1.00 88.56 202 VAL A CA 1
ATOM 1502 C C . VAL A 1 202 ? -18.845 -0.791 51.246 1.00 88.56 202 VAL A C 1
ATOM 1504 O O . VAL A 1 202 ? -18.703 -0.705 50.032 1.00 88.56 202 VAL A O 1
ATOM 1507 N N . ARG A 1 203 ? -18.712 -1.960 51.886 1.00 89.62 203 ARG A N 1
ATOM 1508 C CA . ARG A 1 203 ? -18.606 -3.226 51.151 1.00 89.62 203 ARG A CA 1
ATOM 1509 C C . ARG A 1 203 ? -19.995 -3.672 50.717 1.00 89.62 203 ARG A C 1
ATOM 1511 O O . ARG A 1 203 ? -20.861 -3.837 51.577 1.00 89.62 203 ARG A O 1
ATOM 1518 N N . VAL A 1 204 ? -20.149 -3.914 49.424 1.00 92.50 204 VAL A N 1
ATOM 1519 C CA . VAL A 1 204 ? -21.387 -4.407 48.825 1.00 92.50 204 VAL A CA 1
ATOM 1520 C C . VAL A 1 204 ? -21.296 -5.873 48.440 1.00 92.50 204 VAL A C 1
ATOM 1522 O O . VAL A 1 204 ? -20.205 -6.441 48.311 1.00 92.50 204 VAL A O 1
ATOM 1525 N N . ASP A 1 205 ? -22.458 -6.501 48.308 1.00 91.88 205 ASP A N 1
ATOM 1526 C CA . ASP A 1 205 ? -22.594 -7.799 47.667 1.00 91.88 205 ASP A CA 1
ATOM 1527 C C . ASP A 1 205 ? -22.613 -7.682 46.131 1.00 91.88 205 ASP A C 1
ATOM 1529 O O . ASP A 1 205 ? -22.432 -6.614 45.554 1.00 91.88 205 ASP A O 1
ATOM 1533 N N . ALA A 1 206 ? -22.837 -8.802 45.440 1.00 91.06 206 ALA A N 1
ATOM 1534 C CA . ALA A 1 206 ? -22.898 -8.836 43.976 1.00 91.06 206 ALA A CA 1
ATOM 1535 C C . ALA A 1 206 ? -24.111 -8.095 43.373 1.00 91.06 206 ALA A C 1
ATOM 1537 O O . ALA A 1 206 ? -24.258 -8.088 42.154 1.00 91.06 206 ALA A O 1
ATOM 1538 N N . SER A 1 207 ? -25.003 -7.546 44.201 1.00 92.19 207 SER A N 1
ATOM 1539 C CA . SER A 1 207 ? -26.155 -6.746 43.785 1.00 92.19 207 SER A CA 1
ATOM 1540 C C . SER A 1 207 ? -26.054 -5.269 44.166 1.00 92.19 207 SER A C 1
ATOM 1542 O O . SER A 1 207 ? -27.068 -4.579 44.086 1.00 92.19 207 SER A O 1
ATOM 1544 N N . GLY A 1 208 ? -24.871 -4.813 44.592 1.00 91.94 208 GLY A N 1
ATOM 1545 C CA . GLY A 1 208 ? -24.605 -3.417 44.960 1.00 91.94 208 GLY A CA 1
ATOM 1546 C C . GLY A 1 208 ? -25.182 -3.020 46.320 1.00 91.94 208 GLY A C 1
ATOM 1547 O O . GLY A 1 208 ? -25.157 -1.866 46.729 1.00 91.94 208 GLY A O 1
ATOM 1548 N N . CYS A 1 209 ? -25.704 -3.979 47.093 1.00 93.44 209 CYS A N 1
ATOM 1549 C CA . CYS A 1 209 ? -26.308 -3.677 48.384 1.00 93.44 209 CYS A CA 1
ATOM 1550 C C . CYS A 1 209 ? -25.309 -3.860 49.538 1.00 93.44 209 CYS A C 1
ATOM 1552 O O . CYS A 1 209 ? -24.515 -4.808 49.518 1.00 93.44 209 CYS A O 1
ATOM 1554 N N . PRO A 1 210 ? -25.348 -2.992 50.573 1.00 91.50 210 PRO A N 1
ATOM 1555 C CA . PRO A 1 210 ? -24.480 -3.104 51.740 1.00 91.50 210 PRO A CA 1
ATOM 1556 C C . PRO A 1 210 ? -24.570 -4.483 52.388 1.00 91.50 210 PRO A C 1
ATOM 1558 O O . PRO A 1 210 ? -25.666 -4.964 52.676 1.00 91.50 210 PRO A O 1
ATOM 1561 N N . LEU A 1 211 ? -23.415 -5.086 52.672 1.00 86.38 211 LEU A N 1
ATOM 1562 C CA . LEU A 1 211 ? -23.363 -6.277 53.513 1.00 86.38 211 LEU A CA 1
ATOM 1563 C C . LEU A 1 211 ? -23.894 -5.908 54.900 1.00 86.38 211 LEU A C 1
ATOM 1565 O O . LEU A 1 211 ? -23.389 -4.974 55.533 1.00 86.38 211 LEU A O 1
ATOM 1569 N N . ASP A 1 212 ? -24.923 -6.621 55.349 1.00 70.38 212 ASP A N 1
ATOM 1570 C CA . ASP A 1 212 ? -25.462 -6.458 56.687 1.00 70.38 212 ASP A CA 1
ATOM 1571 C C . ASP A 1 212 ? -24.346 -6.695 57.722 1.00 70.38 212 ASP A C 1
ATOM 1573 O O . ASP A 1 212 ? -23.540 -7.624 57.651 1.00 70.38 212 ASP A O 1
ATOM 1577 N N . ALA A 1 213 ? -24.208 -5.757 58.656 1.00 57.09 213 ALA A N 1
ATOM 1578 C CA . ALA A 1 213 ? -23.283 -5.907 59.779 1.00 57.09 213 ALA A CA 1
ATOM 1579 C C . ALA A 1 213 ? -23.977 -6.570 60.985 1.00 57.09 213 ALA A C 1
ATOM 1581 O O . ALA A 1 213 ? -23.343 -6.783 62.020 1.00 57.09 213 ALA A O 1
ATOM 1582 N N . ASP A 1 214 ? -25.269 -6.873 60.860 1.00 56.62 214 ASP A N 1
ATOM 1583 C CA . ASP A 1 214 ? -26.156 -7.464 61.856 1.00 56.62 214 ASP A CA 1
ATOM 1584 C C . ASP A 1 214 ? -26.492 -8.921 61.515 1.00 56.62 214 ASP A C 1
ATOM 1586 O O . ASP A 1 214 ? -27.636 -9.275 61.246 1.00 56.62 214 ASP A O 1
ATOM 1590 N N . GLY A 1 215 ? -25.463 -9.773 61.559 1.00 47.84 215 GLY A N 1
ATOM 1591 C CA . GLY A 1 215 ? -25.644 -11.226 61.648 1.00 47.84 215 GLY A CA 1
ATOM 1592 C C . GLY A 1 215 ? -26.368 -11.674 62.917 1.00 47.84 215 GLY A C 1
ATOM 1593 O O . GLY A 1 215 ? -26.231 -11.000 63.968 1.00 47.84 215 GLY A O 1
#